Protein AF-A0AAV7XKB2-F1 (afdb_monomer)

Mean predicted aligned error: 16.63 Å

Structure (mmCIF, N/CA/C/O backbone):
data_AF-A0AAV7XKB2-F1
#
_entry.id   AF-A0AAV7XKB2-F1
#
loop_
_atom_site.group_PDB
_atom_site.id
_atom_site.type_symbol
_atom_site.label_atom_id
_atom_site.label_alt_id
_atom_site.label_comp_id
_atom_site.label_asym_id
_atom_site.label_entity_id
_atom_site.label_seq_id
_atom_site.pdbx_PDB_ins_code
_atom_site.Cartn_x
_atom_site.Cartn_y
_atom_site.Cartn_z
_atom_site.occupancy
_atom_site.B_iso_or_equiv
_atom_site.auth_seq_id
_atom_site.auth_comp_id
_atom_site.auth_asym_id
_atom_site.auth_atom_id
_atom_site.pdbx_PDB_model_num
ATOM 1 N N . MET A 1 1 ? -11.199 -26.271 -34.917 1.00 65.44 1 MET A N 1
ATOM 2 C CA . MET A 1 1 ? -10.356 -25.162 -34.412 1.00 65.44 1 MET A CA 1
ATOM 3 C C . MET A 1 1 ? -8.891 -25.537 -34.582 1.00 65.44 1 MET A C 1
ATOM 5 O O . MET A 1 1 ? -8.562 -26.689 -34.331 1.00 65.44 1 MET A O 1
ATOM 9 N N . TYR A 1 2 ? -8.031 -24.619 -35.034 1.00 79.19 2 TYR A N 1
ATOM 10 C CA . TYR A 1 2 ? -6.586 -24.880 -35.115 1.00 79.19 2 TYR A CA 1
ATOM 11 C C . TYR A 1 2 ? -5.967 -24.901 -33.712 1.00 79.19 2 TYR A C 1
ATOM 13 O O . TYR A 1 2 ? -6.267 -24.036 -32.891 1.00 79.19 2 TYR A O 1
ATOM 21 N N . GLY A 1 3 ? -5.095 -25.872 -33.436 1.00 88.69 3 GLY A N 1
ATOM 22 C CA . GLY A 1 3 ? -4.388 -25.961 -32.156 1.00 88.69 3 GLY A CA 1
ATOM 23 C C . GLY A 1 3 ? -3.268 -24.919 -32.020 1.00 88.69 3 GLY A C 1
ATOM 24 O O . GLY A 1 3 ? -2.709 -24.460 -33.016 1.00 88.69 3 GLY A O 1
ATOM 25 N N . ARG A 1 4 ? -2.860 -24.590 -30.783 1.00 91.75 4 ARG A N 1
ATOM 26 C CA . ARG A 1 4 ? -1.781 -23.619 -30.473 1.00 91.75 4 ARG A CA 1
ATOM 27 C C . ARG A 1 4 ? -0.535 -23.781 -31.358 1.00 91.75 4 ARG A C 1
ATOM 29 O O . ARG A 1 4 ? -0.027 -22.810 -31.909 1.00 91.75 4 ARG A O 1
ATOM 36 N N . ASN A 1 5 ? -0.058 -25.012 -31.540 1.00 92.44 5 ASN A N 1
ATOM 37 C CA . ASN A 1 5 ? 1.167 -25.279 -32.305 1.00 92.44 5 ASN A CA 1
ATOM 38 C C . ASN A 1 5 ? 0.961 -25.176 -33.827 1.00 92.44 5 ASN A C 1
ATOM 40 O O . ASN A 1 5 ? 1.924 -24.977 -34.563 1.00 92.44 5 ASN A O 1
ATOM 44 N N . GLU A 1 6 ? -0.280 -25.283 -34.303 1.00 91.12 6 GLU A N 1
ATOM 45 C CA . GLU A 1 6 ? -0.650 -25.064 -35.707 1.00 91.12 6 GLU A CA 1
ATOM 46 C C . GLU A 1 6 ? -0.719 -23.567 -36.023 1.00 91.12 6 GLU A C 1
ATOM 48 O O . GLU A 1 6 ? -0.261 -23.146 -37.085 1.00 91.12 6 GLU A O 1
ATOM 53 N N . LEU A 1 7 ? -1.195 -22.754 -35.074 1.00 95.00 7 LEU A N 1
ATOM 54 C CA . LEU A 1 7 ? -1.167 -21.294 -35.180 1.00 95.00 7 LEU A CA 1
ATOM 55 C C . LEU A 1 7 ? 0.272 -20.762 -35.217 1.00 95.00 7 LEU A C 1
ATOM 57 O O . LEU A 1 7 ? 0.609 -19.970 -36.094 1.00 95.00 7 LEU A O 1
ATOM 61 N N . ILE A 1 8 ? 1.150 -21.266 -34.343 1.00 93.81 8 ILE A N 1
ATOM 62 C CA . ILE A 1 8 ? 2.576 -20.896 -34.336 1.00 93.81 8 ILE A CA 1
ATOM 63 C C . ILE A 1 8 ? 3.254 -21.297 -35.655 1.00 93.81 8 ILE A C 1
ATOM 65 O O . ILE A 1 8 ? 3.988 -20.508 -36.244 1.00 93.81 8 ILE A O 1
ATOM 69 N N . ALA A 1 9 ? 2.980 -22.503 -36.162 1.00 95.12 9 ALA A N 1
ATOM 70 C CA . ALA A 1 9 ? 3.497 -22.959 -37.451 1.00 95.12 9 ALA A CA 1
ATOM 71 C C . ALA A 1 9 ? 3.067 -22.048 -38.617 1.00 95.12 9 ALA A C 1
ATOM 73 O O . ALA A 1 9 ? 3.894 -21.691 -39.460 1.00 95.12 9 ALA A O 1
ATOM 74 N N . ARG A 1 10 ? 1.791 -21.632 -38.649 1.00 93.38 10 ARG A N 1
ATOM 75 C CA . ARG A 1 10 ? 1.278 -20.676 -39.645 1.00 93.38 10 ARG A CA 1
ATOM 76 C C . ARG A 1 10 ? 1.935 -19.308 -39.517 1.00 93.38 10 ARG A C 1
ATOM 78 O O . ARG A 1 10 ? 2.327 -18.740 -40.530 1.00 93.38 10 ARG A O 1
ATOM 85 N N . TYR A 1 11 ? 2.106 -18.817 -38.294 1.00 95.00 11 TYR A N 1
ATOM 86 C CA . TYR A 1 11 ? 2.767 -17.541 -38.035 1.00 95.00 11 TYR A CA 1
ATOM 87 C C . TYR A 1 11 ? 4.224 -17.536 -38.523 1.00 95.00 11 TYR A C 1
ATOM 89 O O . TYR A 1 11 ? 4.647 -16.594 -39.189 1.00 95.00 11 TYR A O 1
ATOM 97 N N . ILE A 1 12 ? 4.977 -18.617 -38.283 1.00 94.44 12 ILE A N 1
ATOM 98 C CA . ILE A 1 12 ? 6.356 -18.760 -38.783 1.00 94.44 12 ILE A CA 1
ATOM 99 C C . ILE A 1 12 ? 6.381 -18.726 -40.315 1.00 94.44 12 ILE A C 1
ATOM 101 O O . ILE A 1 12 ? 7.217 -18.028 -40.893 1.00 94.44 12 ILE A O 1
ATOM 105 N N . LYS A 1 13 ? 5.446 -19.425 -40.973 1.00 94.06 13 LYS A N 1
ATOM 106 C CA . LYS A 1 13 ? 5.327 -19.403 -42.436 1.00 94.06 13 LYS A CA 1
ATOM 107 C C . LYS A 1 13 ? 5.017 -17.996 -42.953 1.00 94.06 13 LYS A C 1
ATOM 109 O O . LYS A 1 13 ? 5.654 -17.564 -43.906 1.00 94.06 13 LYS A O 1
ATOM 114 N N . LEU A 1 14 ? 4.105 -17.277 -42.298 1.00 94.31 14 LEU A N 1
ATOM 115 C CA . LEU A 1 14 ? 3.719 -15.915 -42.672 1.00 94.31 14 LEU A CA 1
ATOM 116 C C . LEU A 1 14 ? 4.875 -14.915 -42.517 1.00 94.31 14 LEU A C 1
ATOM 118 O O . LEU A 1 14 ? 5.066 -14.064 -43.375 1.00 94.31 14 LEU A O 1
ATOM 122 N N . ARG A 1 15 ? 5.654 -15.013 -41.433 1.00 94.38 15 ARG A N 1
ATOM 123 C CA . ARG A 1 15 ? 6.705 -14.033 -41.107 1.00 94.38 15 ARG A CA 1
ATOM 124 C C . ARG A 1 15 ? 8.053 -14.318 -41.751 1.00 94.38 15 ARG A C 1
ATOM 126 O O . ARG A 1 15 ? 8.824 -13.393 -41.958 1.00 94.38 15 ARG A O 1
ATOM 133 N N . THR A 1 16 ? 8.366 -15.584 -42.013 1.00 94.56 16 THR A N 1
ATOM 134 C CA . THR A 1 16 ? 9.717 -15.987 -42.445 1.00 94.56 16 THR A CA 1
ATOM 135 C C . THR A 1 16 ? 9.740 -16.725 -43.778 1.00 94.56 16 THR A C 1
ATOM 137 O O . THR A 1 16 ? 10.814 -17.097 -44.243 1.00 94.56 16 THR A O 1
ATOM 140 N N . GLY A 1 17 ? 8.574 -17.036 -44.356 1.00 92.31 17 GLY A N 1
ATOM 141 C CA . GLY A 1 17 ? 8.442 -17.904 -45.531 1.00 92.31 17 GLY A CA 1
ATOM 142 C C . GLY A 1 17 ? 8.761 -19.383 -45.264 1.00 92.31 17 GLY A C 1
ATOM 143 O O . GLY A 1 17 ? 8.483 -20.243 -46.099 1.00 92.31 17 GLY A O 1
ATOM 144 N N . LYS A 1 18 ? 9.310 -19.727 -44.091 1.00 93.12 18 LYS A N 1
ATOM 145 C CA . LYS A 1 18 ? 9.735 -21.092 -43.763 1.00 93.12 18 LYS A CA 1
ATOM 146 C C . LYS A 1 18 ? 8.556 -21.911 -43.249 1.00 93.12 18 LYS A C 1
ATOM 148 O O . LYS A 1 18 ? 7.937 -21.580 -42.241 1.00 93.12 18 LYS A O 1
ATOM 153 N N . THR A 1 19 ? 8.280 -23.036 -43.904 1.00 92.25 19 THR A N 1
ATOM 154 C CA . THR A 1 19 ? 7.244 -23.967 -43.442 1.00 92.25 19 THR A CA 1
ATOM 155 C C . THR A 1 19 ? 7.770 -24.800 -42.272 1.00 92.25 19 THR A C 1
ATOM 157 O O . THR A 1 19 ? 8.813 -25.449 -42.370 1.00 92.25 19 THR A O 1
ATOM 160 N N . ARG A 1 20 ? 7.041 -24.788 -41.152 1.00 92.88 20 ARG A N 1
ATOM 161 C CA . ARG A 1 20 ? 7.290 -25.642 -39.984 1.00 92.88 20 ARG A CA 1
ATOM 162 C C . ARG A 1 20 ? 6.046 -26.453 -39.670 1.00 92.88 20 ARG A C 1
ATOM 164 O O . ARG A 1 20 ? 4.937 -25.942 -39.760 1.00 92.88 20 ARG A O 1
ATOM 171 N N . THR A 1 21 ? 6.217 -27.717 -39.302 1.00 94.56 21 THR A N 1
ATOM 172 C CA . THR A 1 21 ? 5.096 -28.569 -38.896 1.00 94.56 21 THR A CA 1
ATOM 173 C C . THR A 1 21 ? 4.752 -28.345 -37.425 1.00 94.56 21 THR A C 1
ATOM 175 O O . THR A 1 21 ? 5.613 -28.008 -36.610 1.00 94.56 21 THR A O 1
ATOM 178 N N . ARG A 1 22 ? 3.503 -28.633 -37.042 1.00 92.31 22 ARG A N 1
ATOM 179 C CA . ARG A 1 22 ? 3.070 -28.691 -35.633 1.00 92.31 22 ARG A CA 1
ATOM 180 C C . ARG A 1 22 ? 4.019 -29.527 -34.763 1.00 92.31 22 ARG A C 1
ATOM 182 O O . ARG A 1 22 ? 4.298 -29.157 -33.623 1.00 92.31 22 ARG A O 1
ATOM 189 N N . LYS A 1 23 ? 4.520 -30.654 -35.287 1.00 94.12 23 LYS A N 1
ATOM 190 C CA . LYS A 1 23 ? 5.452 -31.540 -34.570 1.00 94.12 23 LYS A CA 1
ATOM 191 C C . LYS A 1 23 ? 6.827 -30.885 -34.386 1.00 94.12 23 LYS A C 1
ATOM 193 O O . LYS A 1 23 ? 7.370 -30.943 -33.288 1.00 94.12 23 LYS A O 1
ATOM 198 N N . GLN A 1 24 ? 7.343 -30.195 -35.407 1.00 89.69 24 GLN A N 1
ATOM 199 C CA . GLN A 1 24 ? 8.601 -29.439 -35.317 1.00 89.69 24 GLN A CA 1
ATOM 200 C C . GLN A 1 24 ? 8.515 -28.305 -34.291 1.00 89.69 24 GLN A C 1
ATOM 202 O O . GLN A 1 24 ? 9.423 -28.146 -33.481 1.00 89.69 24 GLN A O 1
ATOM 207 N N . VAL A 1 25 ? 7.398 -27.570 -34.269 1.00 92.69 25 VAL A N 1
ATOM 208 C CA . VAL A 1 25 ? 7.138 -26.531 -33.259 1.00 92.69 25 VAL A CA 1
ATOM 209 C C . VAL A 1 25 ? 7.094 -27.137 -31.852 1.00 92.69 25 VAL A C 1
ATOM 211 O O . VAL A 1 25 ? 7.741 -26.627 -30.942 1.00 92.69 25 VAL A O 1
ATOM 214 N N . SER A 1 26 ? 6.395 -28.264 -31.681 1.00 91.12 26 SER A N 1
ATOM 215 C CA . SER A 1 26 ? 6.290 -28.952 -30.384 1.00 91.12 26 SER A CA 1
ATOM 216 C C . SER A 1 26 ? 7.657 -29.414 -29.866 1.00 91.12 26 SER A C 1
ATOM 218 O O . SER A 1 26 ? 7.990 -29.177 -28.707 1.00 91.12 26 SER A O 1
ATOM 220 N N . SER A 1 27 ? 8.464 -30.029 -30.737 1.00 93.88 27 SER A N 1
ATOM 221 C CA . SER A 1 27 ? 9.822 -30.477 -30.412 1.00 93.88 27 SER A CA 1
ATOM 222 C C . SER A 1 27 ? 10.719 -29.302 -30.013 1.00 93.88 27 SER A C 1
ATOM 224 O O . SER A 1 27 ? 11.380 -29.348 -28.979 1.00 93.88 27 SER A O 1
ATOM 226 N N . HIS A 1 28 ? 10.674 -28.198 -30.764 1.00 91.75 28 HIS A N 1
ATOM 227 C CA . HIS A 1 28 ? 11.488 -27.022 -30.463 1.00 91.75 28 HIS A CA 1
ATOM 228 C C . HIS A 1 28 ? 11.135 -26.393 -29.106 1.00 91.75 28 HIS A C 1
ATOM 230 O O . HIS A 1 28 ? 12.028 -26.086 -28.319 1.00 91.75 28 HIS A O 1
ATOM 236 N N . ILE A 1 29 ? 9.841 -26.286 -28.780 1.00 91.88 29 ILE A N 1
ATOM 237 C CA . ILE A 1 29 ? 9.376 -25.808 -27.468 1.00 91.88 29 ILE A CA 1
ATOM 238 C C . ILE A 1 29 ? 9.893 -26.712 -26.339 1.00 91.88 29 ILE A C 1
ATOM 240 O O . ILE A 1 29 ? 10.377 -26.215 -25.322 1.00 91.88 29 ILE A O 1
ATOM 244 N N . GLN A 1 30 ? 9.838 -28.036 -26.515 1.00 91.12 30 GLN A N 1
ATOM 245 C CA . GLN A 1 30 ? 10.349 -28.986 -25.521 1.00 91.12 30 GLN A CA 1
ATOM 246 C C . GLN A 1 30 ? 11.866 -28.873 -25.333 1.00 91.12 30 GLN A C 1
ATOM 248 O O . GLN A 1 30 ? 12.348 -28.948 -24.202 1.00 91.12 30 GLN A O 1
ATOM 253 N N . VAL A 1 31 ? 12.621 -28.662 -26.414 1.00 93.94 31 VAL A N 1
ATOM 254 C CA . VAL A 1 31 ? 14.073 -28.443 -26.347 1.00 93.94 31 VAL A CA 1
ATOM 255 C C . VAL A 1 31 ? 14.393 -27.168 -25.568 1.00 93.94 31 VAL A C 1
ATOM 257 O O . VAL A 1 31 ? 15.236 -27.207 -24.673 1.00 93.94 31 VAL A O 1
ATOM 260 N N . LEU A 1 32 ? 13.687 -26.065 -25.837 1.00 87.81 32 LEU A N 1
ATOM 261 C CA . LEU A 1 32 ? 13.862 -24.806 -25.106 1.00 87.81 32 LEU A CA 1
ATOM 262 C C . LEU A 1 32 ? 13.547 -24.965 -23.611 1.00 87.81 32 LEU A C 1
ATOM 264 O O . LEU A 1 32 ? 14.326 -24.523 -22.768 1.00 87.81 32 LEU A O 1
ATOM 268 N N . ALA A 1 33 ? 12.460 -25.664 -23.272 1.00 84.69 33 ALA A N 1
ATOM 269 C CA . ALA A 1 33 ? 12.098 -25.942 -21.883 1.00 84.69 33 ALA A CA 1
ATOM 270 C C . ALA A 1 33 ? 13.162 -26.790 -21.162 1.00 84.69 33 ALA A C 1
ATOM 272 O O . ALA A 1 33 ? 13.556 -26.474 -20.040 1.00 84.69 33 ALA A O 1
ATOM 273 N N . ARG A 1 34 ? 13.680 -27.838 -21.821 1.00 85.38 34 ARG A N 1
ATOM 274 C CA . ARG A 1 34 ? 14.755 -28.687 -21.276 1.00 85.38 34 ARG A CA 1
ATOM 275 C C . ARG A 1 34 ? 16.071 -27.927 -21.113 1.00 85.38 34 ARG A C 1
ATOM 277 O O . ARG A 1 34 ? 16.768 -28.149 -20.127 1.00 85.38 34 ARG A O 1
ATOM 284 N N . ARG A 1 35 ? 16.410 -27.028 -22.042 1.00 88.31 35 ARG A N 1
ATOM 285 C CA . ARG A 1 35 ? 17.603 -26.173 -21.941 1.00 88.31 35 ARG A CA 1
ATOM 286 C C . ARG A 1 35 ? 17.504 -25.225 -20.744 1.00 88.31 35 ARG A C 1
ATOM 288 O O . ARG A 1 35 ? 18.418 -25.208 -19.928 1.00 88.31 35 ARG A O 1
ATOM 295 N N . LYS A 1 36 ? 16.366 -24.541 -20.581 1.00 83.25 36 LYS A N 1
ATOM 296 C CA . LYS A 1 36 ? 16.109 -23.649 -19.437 1.00 83.25 36 LYS A CA 1
ATOM 297 C C . LYS A 1 36 ? 16.183 -24.393 -18.097 1.00 83.25 36 LYS A C 1
ATOM 299 O O . LYS A 1 36 ? 16.767 -23.890 -17.144 1.00 83.25 36 LYS A O 1
ATOM 304 N N . LEU A 1 37 ? 15.655 -25.620 -18.036 1.00 79.50 37 LEU A N 1
ATOM 305 C CA . LEU A 1 37 ? 15.741 -26.466 -16.840 1.00 79.50 37 LEU A CA 1
ATOM 306 C C . LEU A 1 37 ? 17.190 -26.860 -16.500 1.00 79.50 37 LEU A C 1
ATOM 308 O O . LEU A 1 37 ? 17.571 -26.834 -15.332 1.00 79.50 37 LEU A O 1
ATOM 312 N N . ARG A 1 38 ? 18.012 -27.190 -17.507 1.00 81.19 38 ARG A N 1
ATOM 313 C CA . ARG A 1 38 ? 19.437 -27.507 -17.303 1.00 81.19 38 ARG A CA 1
ATOM 314 C C . ARG A 1 38 ? 20.246 -26.293 -16.849 1.00 81.19 38 ARG A C 1
ATOM 316 O O . ARG A 1 38 ? 21.099 -26.446 -15.985 1.00 81.19 38 ARG A O 1
ATOM 323 N N . GLU A 1 39 ? 19.968 -25.103 -17.381 1.00 77.12 39 GLU A N 1
ATOM 324 C CA . GLU A 1 39 ? 20.616 -23.856 -16.942 1.00 77.12 39 GLU A CA 1
ATOM 325 C C . GLU A 1 39 ? 20.287 -23.530 -15.474 1.00 77.12 39 GLU A C 1
ATOM 327 O O . GLU A 1 39 ? 21.178 -23.142 -14.720 1.00 77.12 39 GLU A O 1
ATOM 332 N N . LEU A 1 40 ? 19.045 -23.765 -15.036 1.00 74.00 40 LEU A N 1
ATOM 333 C CA . LEU A 1 40 ? 18.653 -23.629 -13.627 1.00 74.00 40 LEU A CA 1
ATOM 334 C C . LEU A 1 40 ? 19.365 -24.649 -12.726 1.00 74.00 40 LEU A C 1
ATOM 336 O O . LEU A 1 40 ? 19.895 -24.282 -11.680 1.00 74.00 40 LEU A O 1
ATOM 340 N N . GLN A 1 41 ? 19.443 -25.915 -13.144 1.00 73.19 41 GLN A N 1
ATOM 341 C CA . GLN A 1 41 ? 20.152 -26.953 -12.385 1.00 73.19 41 GLN A CA 1
ATOM 342 C C . GLN A 1 41 ? 21.668 -26.717 -12.318 1.00 73.19 41 GLN A C 1
ATOM 344 O O . GLN A 1 41 ? 22.285 -27.017 -11.299 1.00 73.19 41 GLN A O 1
ATOM 349 N N . ALA A 1 42 ? 22.278 -26.168 -13.372 1.00 74.75 42 ALA A N 1
ATOM 350 C CA . ALA A 1 42 ? 23.702 -25.838 -13.390 1.00 74.75 42 ALA A CA 1
ATOM 351 C C . ALA A 1 42 ? 24.046 -24.699 -12.417 1.00 74.75 42 ALA A C 1
ATOM 353 O O . ALA A 1 42 ? 25.100 -24.736 -11.788 1.00 74.75 42 ALA A O 1
ATOM 354 N N . LYS A 1 43 ? 23.140 -23.727 -12.243 1.00 70.06 43 LYS A N 1
ATOM 355 C CA . LYS A 1 43 ? 23.289 -22.640 -11.261 1.00 70.06 43 LYS A CA 1
ATOM 356 C C . LYS A 1 43 ? 23.146 -23.120 -9.816 1.00 70.06 43 LYS A C 1
ATOM 358 O O . LYS A 1 43 ? 23.793 -22.567 -8.939 1.00 70.06 43 LYS A O 1
ATOM 363 N N . LEU A 1 44 ? 22.368 -24.179 -9.578 1.00 62.09 44 LEU A N 1
ATOM 364 C CA . LEU A 1 44 ? 22.218 -24.787 -8.250 1.00 62.09 44 LEU A CA 1
ATOM 365 C C . LEU A 1 44 ? 23.416 -25.664 -7.832 1.00 62.09 44 LEU A C 1
ATOM 367 O O . LEU A 1 44 ? 23.568 -25.964 -6.655 1.00 62.09 44 LEU A O 1
ATOM 371 N N . LYS A 1 45 ? 24.250 -26.104 -8.787 1.00 53.31 45 LYS A N 1
ATOM 372 C CA . LYS A 1 45 ? 25.395 -27.005 -8.548 1.00 53.31 45 LYS A CA 1
ATOM 373 C C . LYS A 1 45 ? 26.741 -26.294 -8.346 1.00 53.31 45 LYS A C 1
ATOM 375 O O . LYS A 1 45 ? 27.750 -26.979 -8.197 1.00 53.31 45 LYS A O 1
ATOM 380 N N . GLN A 1 46 ? 26.793 -24.960 -8.353 1.00 37.69 46 GLN A N 1
ATOM 381 C CA . GLN A 1 46 ? 28.032 -24.236 -8.052 1.00 37.69 46 GLN A CA 1
ATOM 382 C C . GLN A 1 46 ? 28.146 -23.986 -6.538 1.00 37.69 46 GLN A C 1
ATOM 384 O O . GLN A 1 46 ? 27.274 -23.318 -5.984 1.00 37.69 46 GLN A O 1
ATOM 389 N N . PRO A 1 47 ? 29.193 -24.487 -5.853 1.00 43.38 47 PRO A N 1
ATOM 390 C CA . PRO A 1 47 ? 29.467 -24.084 -4.479 1.00 43.38 47 PRO A CA 1
ATOM 391 C C . PRO A 1 47 ? 29.916 -22.611 -4.461 1.00 43.38 47 PRO A C 1
ATOM 393 O O . PRO A 1 47 ? 30.631 -22.182 -5.376 1.00 43.38 47 PRO A O 1
ATOM 396 N N . PRO A 1 48 ? 29.529 -21.816 -3.449 1.00 38.78 48 PRO A N 1
ATOM 397 C CA . PRO A 1 48 ? 29.946 -20.426 -3.361 1.00 38.78 48 PRO A CA 1
ATOM 398 C C . PRO A 1 48 ? 31.462 -20.368 -3.137 1.00 38.78 48 PRO A C 1
ATOM 400 O O . PRO A 1 48 ? 31.961 -20.762 -2.087 1.00 38.78 48 PRO A O 1
ATOM 403 N N . ARG A 1 49 ? 32.217 -19.855 -4.116 1.00 34.66 49 ARG A N 1
ATOM 404 C CA . ARG A 1 49 ? 33.585 -19.381 -3.873 1.00 34.66 49 ARG A CA 1
ATOM 405 C C . ARG A 1 49 ? 33.502 -18.037 -3.157 1.00 34.66 49 ARG A C 1
ATOM 407 O O . ARG A 1 49 ? 33.550 -16.989 -3.790 1.00 34.66 49 ARG A O 1
ATOM 414 N N . LEU A 1 50 ? 33.368 -18.085 -1.838 1.00 36.25 50 LEU A N 1
ATOM 415 C CA . LEU A 1 50 ? 33.733 -16.976 -0.968 1.00 36.25 50 LEU A CA 1
ATOM 416 C C . LEU A 1 50 ? 35.126 -17.282 -0.425 1.00 36.25 50 LEU A C 1
ATOM 418 O O . LEU A 1 50 ? 35.305 -18.182 0.389 1.00 36.25 50 LEU A O 1
ATOM 422 N N . GLY A 1 51 ? 36.124 -16.569 -0.942 1.00 37.28 51 GLY A N 1
ATOM 423 C CA . GLY A 1 51 ? 37.439 -16.517 -0.325 1.00 37.28 51 GLY A CA 1
ATOM 424 C C . GLY A 1 51 ? 37.371 -15.591 0.876 1.00 37.28 51 GLY A C 1
ATOM 425 O O . GLY A 1 51 ? 37.434 -14.383 0.690 1.00 37.28 51 GLY A O 1
ATOM 426 N N . ILE A 1 52 ? 37.229 -16.156 2.074 1.00 33.12 52 ILE A N 1
ATOM 427 C CA . ILE A 1 52 ? 37.629 -15.534 3.339 1.00 33.12 52 ILE A CA 1
ATOM 428 C C . ILE A 1 52 ? 38.223 -16.643 4.216 1.00 33.12 52 ILE A C 1
ATOM 430 O O . ILE A 1 52 ? 37.701 -17.752 4.293 1.00 33.12 52 ILE A O 1
ATOM 434 N N . SER A 1 53 ? 39.377 -16.310 4.772 1.00 31.75 53 SER A N 1
ATOM 435 C CA . SER A 1 53 ? 40.327 -17.083 5.562 1.00 31.75 53 SER A CA 1
ATOM 436 C C . SER A 1 53 ? 39.765 -17.770 6.815 1.00 31.75 53 SER A C 1
ATOM 438 O O . SER A 1 53 ? 38.769 -17.350 7.396 1.00 31.75 53 SER A O 1
ATOM 440 N N . SER A 1 54 ? 40.481 -18.832 7.184 1.00 30.77 54 SER A N 1
ATOM 441 C CA . SER A 1 54 ? 40.369 -19.731 8.334 1.00 30.77 54 SER A CA 1
ATOM 442 C C . SER A 1 54 ? 40.205 -19.043 9.696 1.00 30.77 54 SER A C 1
ATOM 444 O O . SER A 1 54 ? 40.876 -18.053 9.965 1.00 30.77 54 SER A O 1
ATOM 446 N N . ASP A 1 55 ? 39.358 -19.585 10.577 1.00 29.56 55 ASP A N 1
ATOM 447 C CA . ASP A 1 55 ? 39.781 -20.492 11.660 1.00 29.56 55 ASP A CA 1
ATOM 448 C C . ASP A 1 55 ? 38.637 -20.801 12.655 1.00 29.56 55 ASP A C 1
ATOM 450 O O . ASP A 1 55 ? 37.777 -19.965 12.920 1.00 29.56 55 ASP A O 1
ATOM 454 N N . LEU A 1 56 ? 38.728 -22.007 13.236 1.00 30.89 56 LEU A N 1
ATOM 455 C CA . LEU A 1 56 ? 38.085 -22.550 14.449 1.00 30.89 56 LEU A CA 1
ATOM 456 C C . LEU A 1 56 ? 36.806 -23.416 14.346 1.00 30.89 56 LEU A C 1
ATOM 458 O O . LEU A 1 56 ? 35.677 -22.939 14.296 1.00 30.89 56 LEU A O 1
ATOM 462 N N . ALA A 1 57 ? 37.097 -24.710 14.546 1.00 29.03 57 ALA A N 1
ATOM 463 C CA . ALA A 1 57 ? 36.446 -25.694 15.419 1.00 29.03 57 ALA A CA 1
ATOM 464 C C . ALA A 1 57 ? 35.411 -26.660 14.815 1.00 29.03 57 ALA A C 1
ATOM 466 O O . ALA A 1 57 ? 34.371 -26.285 14.282 1.00 29.03 57 ALA A O 1
ATOM 467 N N . ALA A 1 58 ? 35.782 -27.935 14.949 1.00 28.58 58 ALA A N 1
ATOM 468 C CA . ALA A 1 58 ? 35.094 -29.156 14.567 1.00 28.58 58 ALA A CA 1
ATOM 469 C C . ALA A 1 58 ? 34.305 -29.757 15.754 1.00 28.58 58 ALA A C 1
ATOM 471 O O . ALA A 1 58 ? 34.352 -29.215 16.857 1.00 28.58 58 ALA A O 1
ATOM 472 N N . ASP A 1 59 ? 33.678 -30.905 15.468 1.00 28.56 59 ASP A N 1
ATOM 473 C CA . ASP A 1 59 ? 32.820 -31.799 16.271 1.00 28.56 59 ASP A CA 1
ATOM 474 C C . ASP A 1 59 ? 31.315 -31.469 16.205 1.00 28.56 59 ASP A C 1
ATOM 476 O O . ASP A 1 59 ? 30.893 -30.353 16.484 1.00 28.56 59 ASP A O 1
ATOM 480 N N . ASP A 1 60 ? 30.403 -32.369 15.832 1.00 28.34 60 ASP A N 1
ATOM 481 C CA . ASP A 1 60 ? 30.483 -33.784 15.452 1.00 28.34 60 ASP A CA 1
ATOM 482 C C . ASP A 1 60 ? 29.230 -34.135 14.616 1.00 28.34 60 ASP A C 1
ATOM 484 O O . ASP A 1 60 ? 28.249 -33.385 14.575 1.00 28.34 60 ASP A O 1
ATOM 488 N N . ALA A 1 61 ? 29.288 -35.256 13.906 1.00 28.77 61 ALA A N 1
ATOM 489 C CA . ALA A 1 61 ? 28.313 -35.725 12.934 1.00 28.77 61 ALA A CA 1
ATOM 490 C C . ALA A 1 61 ? 27.062 -36.367 13.563 1.00 28.77 61 ALA A C 1
ATOM 492 O O . ALA A 1 61 ? 27.172 -37.176 14.476 1.00 28.77 61 ALA A O 1
ATOM 493 N N . ASP A 1 62 ? 25.891 -36.145 12.954 1.00 26.53 62 ASP A N 1
ATOM 494 C CA . ASP A 1 62 ? 24.999 -37.266 12.638 1.00 26.53 62 ASP A CA 1
ATOM 495 C C . ASP A 1 62 ? 24.149 -36.983 11.387 1.00 26.53 62 ASP A C 1
ATOM 497 O O . ASP A 1 62 ? 23.908 -35.843 10.985 1.00 26.53 62 ASP A O 1
ATOM 501 N N . SER A 1 63 ? 23.784 -38.063 10.713 1.00 29.33 63 SER A N 1
ATOM 502 C CA . SER A 1 63 ? 23.493 -38.157 9.289 1.00 29.33 63 SER A CA 1
ATOM 503 C C . SER A 1 63 ? 22.051 -38.576 8.987 1.00 29.33 63 SER A C 1
ATOM 505 O O . SER A 1 63 ? 21.433 -39.313 9.743 1.00 29.33 63 SER A O 1
ATOM 507 N N . ASN A 1 64 ? 21.588 -38.171 7.793 1.00 26.89 64 ASN A N 1
ATOM 508 C CA . ASN A 1 64 ? 20.414 -38.649 7.039 1.00 26.89 64 ASN A CA 1
ATOM 509 C C . ASN A 1 64 ? 19.019 -38.374 7.645 1.00 26.89 64 ASN A C 1
ATOM 511 O O . ASN A 1 64 ? 18.703 -38.767 8.750 1.00 26.89 64 ASN A O 1
ATOM 515 N N . GLY A 1 65 ? 18.046 -37.797 6.942 1.00 25.08 65 GLY A N 1
ATOM 516 C CA . GLY A 1 65 ? 17.936 -37.408 5.543 1.00 25.08 65 GLY A CA 1
ATOM 517 C C . GLY A 1 65 ? 16.456 -37.423 5.151 1.00 25.08 65 GLY A C 1
ATOM 518 O O . GLY A 1 65 ? 15.779 -38.386 5.461 1.00 25.08 65 GLY A O 1
ATOM 519 N N . THR A 1 66 ? 15.968 -36.384 4.466 1.00 27.66 66 THR A N 1
ATOM 520 C CA . THR A 1 66 ? 14.887 -36.461 3.456 1.00 27.66 66 THR A CA 1
ATOM 521 C C . THR A 1 66 ? 14.730 -35.094 2.795 1.00 27.66 66 THR A C 1
ATOM 523 O O . THR A 1 66 ? 14.006 -34.222 3.265 1.00 27.66 66 THR A O 1
ATOM 526 N N . ALA A 1 67 ? 15.426 -34.912 1.674 1.00 28.88 67 ALA A N 1
ATOM 527 C CA . ALA A 1 67 ? 15.185 -33.831 0.732 1.00 28.88 67 ALA A CA 1
ATOM 528 C C . ALA A 1 67 ? 14.138 -34.293 -0.288 1.00 28.88 67 ALA A C 1
ATOM 530 O O . ALA A 1 67 ? 14.467 -34.850 -1.333 1.00 28.88 67 ALA A O 1
ATOM 531 N N . GLN A 1 68 ? 12.865 -34.065 0.014 1.00 32.03 68 GLN A N 1
ATOM 532 C CA . GLN A 1 68 ? 11.798 -34.049 -0.978 1.00 32.03 68 GLN A CA 1
ATOM 533 C C . GLN A 1 68 ? 10.843 -32.933 -0.577 1.00 32.03 68 GLN A C 1
ATOM 535 O O . GLN A 1 68 ? 10.225 -33.034 0.470 1.00 32.03 68 GLN A O 1
ATOM 540 N N . HIS A 1 69 ? 10.787 -31.868 -1.382 1.00 32.31 69 HIS A N 1
ATOM 541 C CA . HIS A 1 69 ? 9.644 -30.967 -1.617 1.00 32.31 69 HIS A CA 1
ATOM 542 C C . HIS A 1 69 ? 10.169 -29.643 -2.199 1.00 32.31 69 HIS A C 1
ATOM 544 O O . HIS A 1 69 ? 10.239 -28.620 -1.531 1.00 32.31 69 HIS A O 1
ATOM 550 N N . SER A 1 70 ? 10.572 -29.644 -3.471 1.00 32.12 70 SER A N 1
ATOM 551 C CA . SER A 1 70 ? 10.922 -28.393 -4.170 1.00 32.12 70 SER A CA 1
ATOM 552 C C . SER A 1 70 ? 10.676 -28.459 -5.681 1.00 32.12 70 SER A C 1
ATOM 554 O O . SER A 1 70 ? 11.432 -27.911 -6.478 1.00 32.12 70 SER A O 1
ATOM 556 N N . ALA A 1 71 ? 9.588 -29.118 -6.104 1.00 29.41 71 ALA A N 1
ATOM 557 C CA . ALA A 1 71 ? 9.271 -29.267 -7.530 1.00 29.41 71 ALA A CA 1
ATOM 558 C C . ALA A 1 71 ? 7.793 -29.067 -7.930 1.00 29.41 71 ALA A C 1
ATOM 560 O O . ALA A 1 71 ? 7.425 -29.468 -9.033 1.00 29.41 71 ALA A O 1
ATOM 561 N N . LEU A 1 72 ? 6.941 -28.433 -7.107 1.00 30.95 72 LEU A N 1
ATOM 562 C CA . LEU A 1 72 ? 5.508 -28.282 -7.442 1.00 30.95 72 LEU A CA 1
ATOM 563 C C . LEU A 1 72 ? 4.958 -26.852 -7.585 1.00 30.95 72 LEU A C 1
ATOM 565 O O . LEU A 1 72 ? 3.835 -26.706 -8.054 1.00 30.95 72 LEU A O 1
ATOM 569 N N . LEU A 1 73 ? 5.721 -25.786 -7.325 1.00 35.78 73 LEU A N 1
ATOM 570 C CA . LEU A 1 73 ? 5.165 -24.417 -7.369 1.00 35.78 73 LEU A CA 1
ATOM 571 C C . LEU A 1 73 ? 5.285 -23.680 -8.718 1.00 35.78 73 LEU A C 1
ATOM 573 O O . LEU A 1 73 ? 4.714 -22.609 -8.891 1.00 35.78 73 LEU A O 1
ATOM 577 N N . ALA A 1 74 ? 5.938 -24.261 -9.728 1.00 33.69 74 ALA A N 1
ATOM 578 C CA . ALA A 1 74 ? 6.207 -23.580 -11.003 1.00 33.69 74 ALA A CA 1
ATOM 579 C C . ALA A 1 74 ? 5.114 -23.732 -12.091 1.00 33.69 74 ALA A C 1
ATOM 581 O O . ALA A 1 74 ? 5.391 -23.490 -13.267 1.00 33.69 74 ALA A O 1
ATOM 582 N N . LYS A 1 75 ? 3.888 -24.168 -11.757 1.00 33.44 75 LYS A N 1
ATOM 583 C CA . LYS A 1 75 ? 2.837 -24.446 -12.765 1.00 33.44 75 LYS A CA 1
ATOM 584 C C . LYS A 1 75 ? 1.475 -23.783 -12.545 1.00 33.44 75 LYS A C 1
ATOM 586 O O . LYS A 1 75 ? 0.584 -24.029 -13.350 1.00 33.44 75 LYS A O 1
ATOM 591 N N . PHE A 1 76 ? 1.300 -22.938 -11.531 1.00 37.41 76 PHE A N 1
ATOM 592 C CA . PHE A 1 76 ? -0.041 -22.434 -11.204 1.00 37.41 76 PHE A CA 1
ATOM 593 C C . PHE A 1 76 ? -0.455 -21.150 -11.954 1.00 37.41 76 PHE A C 1
ATOM 595 O O . PHE A 1 76 ? -1.640 -20.924 -12.167 1.00 37.41 76 PHE A O 1
ATOM 602 N N . TRP A 1 77 ? 0.490 -20.347 -12.458 1.00 40.06 77 TRP A N 1
ATOM 603 C CA . TRP A 1 77 ? 0.179 -19.079 -13.140 1.00 40.06 77 TRP A CA 1
ATOM 604 C C . TRP A 1 77 ? 0.172 -19.204 -14.673 1.00 40.06 77 TRP A C 1
ATOM 606 O O . TRP A 1 77 ? 1.061 -18.699 -15.357 1.00 40.06 77 TRP A O 1
ATOM 616 N N . GLN A 1 78 ? -0.829 -19.894 -15.226 1.00 31.41 78 GLN A N 1
ATOM 617 C CA . GLN A 1 78 ? -1.275 -19.731 -16.621 1.00 31.41 78 GLN A CA 1
ATOM 618 C C . GLN A 1 78 ? -2.799 -19.927 -16.694 1.00 31.41 78 GLN A C 1
ATOM 620 O O . GLN A 1 78 ? -3.261 -21.019 -16.364 1.00 31.41 78 GLN A O 1
ATOM 625 N N . PRO A 1 79 ? -3.596 -18.956 -17.180 1.00 30.83 79 PRO A N 1
ATOM 626 C CA . PRO A 1 79 ? -4.999 -19.206 -17.476 1.00 30.83 79 PRO A CA 1
ATOM 627 C C . PRO A 1 79 ? -5.100 -19.967 -18.806 1.00 30.83 79 PRO A C 1
ATOM 629 O O . PRO A 1 79 ? -4.851 -19.430 -19.887 1.00 30.83 79 PRO A O 1
ATOM 632 N N . GLY A 1 80 ? -5.415 -21.259 -18.716 1.00 31.31 80 GLY A N 1
ATOM 633 C CA . GLY A 1 80 ? -5.741 -22.125 -19.843 1.00 31.31 80 GLY A CA 1
ATOM 634 C C . GLY A 1 80 ? -7.244 -22.378 -19.904 1.00 31.31 80 GLY A C 1
ATOM 635 O O . GLY A 1 80 ? -7.806 -22.971 -18.990 1.00 31.31 80 GLY A O 1
ATOM 636 N N . LEU A 1 81 ? -7.860 -21.930 -20.999 1.00 32.88 81 LEU A N 1
ATOM 637 C CA . LEU A 1 81 ? -9.246 -22.169 -21.396 1.00 32.88 81 LEU A CA 1
ATOM 638 C C . LEU A 1 81 ? -9.659 -23.644 -21.229 1.00 32.88 81 LEU A C 1
ATOM 640 O O . LEU A 1 81 ? -9.019 -24.527 -21.805 1.00 32.88 81 LEU A O 1
ATOM 644 N N . GLN A 1 82 ? -10.789 -23.891 -20.562 1.00 30.62 82 GLN A N 1
ATOM 645 C CA . GLN A 1 82 ? -11.560 -25.122 -20.738 1.00 30.62 82 GLN A CA 1
ATOM 646 C C . GLN A 1 82 ? -12.790 -24.849 -21.623 1.00 30.62 82 GLN A C 1
ATOM 648 O O . GLN A 1 82 ? -13.539 -23.911 -21.348 1.00 30.62 82 GLN A O 1
ATOM 653 N N . PRO A 1 83 ? -13.003 -25.631 -22.698 1.00 29.03 83 PRO A N 1
ATOM 654 C CA . PRO A 1 83 ? -14.207 -25.567 -23.513 1.00 29.03 83 PRO A CA 1
ATOM 655 C C . PRO A 1 83 ? -15.350 -26.350 -22.858 1.00 29.03 83 PRO A C 1
ATOM 657 O O . PRO A 1 83 ? -15.160 -27.461 -22.363 1.00 29.03 83 PRO A O 1
ATOM 660 N N . GLY A 1 84 ? -16.539 -25.749 -22.890 1.00 28.48 84 GLY A N 1
ATOM 661 C CA . GLY A 1 84 ? -17.777 -26.346 -22.411 1.00 28.48 84 GLY A CA 1
ATOM 662 C C . GLY A 1 84 ? -18.217 -27.564 -23.220 1.00 28.48 84 GLY A C 1
ATOM 663 O O . GLY A 1 84 ? -17.907 -27.710 -24.404 1.00 28.48 84 GLY A O 1
ATOM 664 N N . THR A 1 85 ? -18.996 -28.413 -22.558 1.00 28.38 85 THR A N 1
ATOM 665 C CA . THR A 1 85 ? -19.819 -29.437 -23.199 1.00 28.38 85 THR A CA 1
ATOM 666 C C . THR A 1 85 ? -21.253 -29.265 -22.706 1.00 28.38 85 THR A C 1
ATOM 668 O O . THR A 1 85 ? -21.511 -29.193 -21.508 1.00 28.38 85 THR A O 1
ATOM 671 N N . SER A 1 86 ? -22.157 -29.080 -23.667 1.00 30.67 86 SER A N 1
ATOM 672 C CA . SER A 1 86 ? -23.609 -29.030 -23.498 1.00 30.67 86 SER A CA 1
ATOM 673 C C . SER A 1 86 ? -24.198 -30.420 -23.275 1.00 30.67 86 SER A C 1
ATOM 675 O O . SER A 1 86 ? -23.672 -31.381 -23.829 1.00 30.67 86 SER A O 1
ATOM 677 N N . GLN A 1 87 ? -25.336 -30.455 -22.576 1.00 28.09 87 GLN A N 1
ATOM 678 C CA . GLN A 1 87 ? -26.569 -31.257 -22.755 1.00 28.09 87 GLN A CA 1
ATOM 679 C C . GLN A 1 87 ? -27.343 -31.102 -21.421 1.00 28.09 87 GLN A C 1
ATOM 681 O O . GLN A 1 87 ? -26.716 -31.057 -20.372 1.00 28.09 87 GLN A O 1
ATOM 686 N N . ASP A 1 88 ? -28.656 -30.911 -21.318 1.00 29.80 88 ASP A N 1
ATOM 687 C CA . ASP A 1 88 ? -29.758 -31.224 -22.217 1.00 29.80 88 ASP A CA 1
ATOM 688 C C . ASP A 1 88 ? -31.008 -30.401 -21.822 1.00 29.80 88 ASP A C 1
ATOM 690 O O . ASP A 1 88 ? -31.112 -29.906 -20.697 1.00 29.80 88 ASP A O 1
ATOM 694 N N . VAL A 1 89 ? -31.951 -30.237 -22.751 1.00 31.08 89 VAL A N 1
ATOM 695 C CA . VAL A 1 89 ? -33.163 -29.403 -22.633 1.00 31.08 89 VAL A CA 1
ATOM 696 C C . VAL A 1 89 ? -34.415 -30.282 -22.719 1.00 31.08 89 VAL A C 1
ATOM 698 O O . VAL A 1 89 ? -34.451 -31.184 -23.550 1.00 31.08 89 VAL A O 1
ATOM 701 N N . LYS A 1 90 ? -35.473 -29.857 -21.998 1.00 30.17 90 LYS A N 1
ATOM 702 C CA . LYS A 1 90 ? -36.940 -30.029 -22.224 1.00 30.17 90 LYS A CA 1
ATOM 703 C C . LYS A 1 90 ? -37.664 -30.962 -21.226 1.00 30.17 90 LYS A C 1
ATOM 705 O O . LYS A 1 90 ? -37.049 -31.876 -20.700 1.00 30.17 90 LYS A O 1
ATOM 710 N N . PRO A 1 91 ? -39.009 -30.875 -21.113 1.00 37.78 91 PRO A N 1
ATOM 711 C CA . PRO A 1 91 ? -39.870 -29.681 -21.050 1.00 37.78 91 PRO A CA 1
ATOM 712 C C . PRO A 1 91 ? -41.012 -29.813 -20.000 1.00 37.78 91 PRO A C 1
ATOM 714 O O . PRO A 1 91 ? -41.285 -30.892 -19.499 1.00 37.78 91 PRO A O 1
ATOM 717 N N . PHE A 1 92 ? -41.715 -28.703 -19.742 1.00 28.86 92 PHE A N 1
ATOM 718 C CA . PHE A 1 92 ? -43.140 -28.590 -19.366 1.00 28.86 92 PHE A CA 1
ATOM 719 C C . PHE A 1 92 ? -43.800 -29.614 -18.411 1.00 28.86 92 PHE A C 1
ATOM 721 O O . PHE A 1 92 ? -44.082 -30.748 -18.781 1.00 28.86 92 PHE A O 1
ATOM 728 N N . SER A 1 93 ? -44.372 -29.081 -17.327 1.00 29.58 93 SER A N 1
ATOM 729 C CA . SER A 1 93 ? -45.760 -29.404 -16.966 1.00 29.58 93 SER A CA 1
ATOM 730 C C . SER A 1 93 ? -46.481 -28.163 -16.431 1.00 29.58 93 SER A C 1
ATOM 732 O O . SER A 1 93 ? -46.186 -27.668 -15.345 1.00 29.58 93 SER A O 1
ATOM 734 N N . GLN A 1 94 ? -47.415 -27.660 -17.240 1.00 31.28 94 GLN A N 1
ATOM 735 C CA . GLN A 1 94 ? -48.476 -26.731 -16.854 1.00 31.28 94 GLN A CA 1
ATOM 736 C C . GLN A 1 94 ? -49.444 -27.395 -15.873 1.00 31.28 94 GLN A C 1
ATOM 738 O O . GLN A 1 94 ? -49.783 -28.561 -16.059 1.00 31.28 94 GLN A O 1
ATOM 743 N N . SER A 1 95 ? -49.950 -26.618 -14.914 1.00 28.48 95 SER A N 1
ATOM 744 C CA . SER A 1 95 ? -51.307 -26.659 -14.327 1.00 28.48 95 SER A CA 1
ATOM 745 C C . SER A 1 95 ? -51.364 -25.575 -13.241 1.00 28.48 95 SER A C 1
ATOM 747 O O . SER A 1 95 ? -50.391 -25.412 -12.519 1.00 28.48 95 SER A O 1
ATOM 749 N N . ALA A 1 96 ? -52.413 -24.800 -13.000 1.00 26.70 96 ALA A N 1
ATOM 750 C CA . ALA A 1 96 ? -53.629 -24.450 -13.717 1.00 26.70 96 ALA A CA 1
ATOM 751 C C . ALA A 1 96 ? -54.124 -23.148 -13.048 1.00 26.70 96 ALA A C 1
ATOM 753 O O . ALA A 1 96 ? -53.984 -22.981 -11.836 1.00 26.70 96 ALA A O 1
ATOM 754 N N . TYR A 1 97 ? -54.676 -22.217 -13.824 1.00 29.03 97 TYR A N 1
ATOM 755 C CA . TYR A 1 97 ? -55.324 -21.019 -13.291 1.00 29.03 97 TYR A CA 1
ATOM 756 C C . TYR A 1 97 ? -56.652 -21.387 -12.619 1.00 29.03 97 TYR A C 1
ATOM 758 O O . TYR A 1 97 ? -57.484 -22.054 -13.230 1.00 29.03 97 TYR A O 1
ATOM 766 N N . ALA A 1 98 ? -56.888 -20.865 -11.415 1.00 28.53 98 ALA A N 1
ATOM 767 C CA . ALA A 1 98 ? -58.224 -20.690 -10.858 1.00 28.53 98 ALA A CA 1
ATOM 768 C C . ALA A 1 98 ? -58.329 -19.278 -10.265 1.00 28.53 98 ALA A C 1
ATOM 770 O O . ALA A 1 98 ? -57.597 -18.907 -9.350 1.00 28.53 98 ALA A O 1
ATOM 771 N N . ALA A 1 99 ? -59.217 -18.479 -10.851 1.00 32.88 99 ALA A N 1
ATOM 772 C CA . ALA A 1 99 ? -59.593 -17.146 -10.407 1.00 32.88 99 ALA A CA 1
ATOM 773 C C . ALA A 1 99 ? -60.626 -17.221 -9.268 1.00 32.88 99 ALA A C 1
ATOM 775 O O . ALA A 1 99 ? -61.513 -18.073 -9.313 1.00 32.88 99 ALA A O 1
ATOM 776 N N . GLY A 1 100 ? -60.586 -16.291 -8.302 1.00 29.55 100 GLY A N 1
ATOM 777 C CA . GLY A 1 100 ? -61.694 -16.148 -7.351 1.00 29.55 100 GLY A CA 1
ATOM 778 C C . GLY A 1 100 ? -61.493 -15.246 -6.126 1.00 29.55 100 GLY A C 1
ATOM 779 O O . GLY A 1 100 ? -61.325 -15.757 -5.031 1.00 29.55 100 GLY A O 1
ATOM 780 N N . LYS A 1 101 ? -61.719 -13.938 -6.326 1.00 33.28 101 LYS A N 1
ATOM 781 C CA . LYS A 1 101 ? -62.291 -12.933 -5.390 1.00 33.28 101 LYS A CA 1
ATOM 782 C C . LYS A 1 101 ? -61.437 -12.273 -4.275 1.00 33.28 101 LYS A C 1
ATOM 784 O O . LYS A 1 101 ? -60.457 -12.846 -3.818 1.00 33.28 101 LYS A O 1
ATOM 789 N N . PRO A 1 102 ? -61.806 -11.026 -3.878 1.00 44.06 102 PRO A N 1
ATOM 790 C CA . PRO A 1 102 ? -60.949 -10.095 -3.141 1.00 44.06 102 PRO A CA 1
ATOM 791 C C . PRO A 1 102 ? -61.362 -9.893 -1.666 1.00 44.06 102 PRO A C 1
ATOM 793 O O . PRO A 1 102 ? -62.433 -10.326 -1.250 1.00 44.06 102 PRO A O 1
ATOM 796 N N . ALA A 1 103 ? -60.535 -9.104 -0.965 1.00 30.70 103 ALA A N 1
ATOM 797 C CA . ALA A 1 103 ? -60.722 -8.466 0.348 1.00 30.70 103 ALA A CA 1
ATOM 798 C C . ALA A 1 103 ? -60.226 -9.239 1.584 1.00 30.70 103 ALA A C 1
ATOM 800 O O . ALA A 1 103 ? -60.809 -10.232 1.996 1.00 30.70 103 ALA A O 1
ATOM 801 N N . ALA A 1 104 ? -59.193 -8.700 2.238 1.00 29.77 104 ALA A N 1
ATOM 802 C CA . ALA A 1 104 ? -59.326 -8.018 3.530 1.00 29.77 104 ALA A CA 1
ATOM 803 C C . ALA A 1 104 ? -57.947 -7.515 3.985 1.00 29.77 104 ALA A C 1
ATOM 805 O O . ALA A 1 104 ? -56.952 -8.234 3.932 1.00 29.77 104 ALA A O 1
ATOM 806 N N . ALA A 1 105 ? -57.903 -6.258 4.417 1.00 40.44 105 ALA A N 1
ATOM 807 C CA . ALA A 1 105 ? -56.760 -5.669 5.089 1.00 40.44 105 ALA A CA 1
ATOM 808 C C . ALA A 1 105 ? -56.513 -6.376 6.430 1.00 40.44 105 ALA A C 1
ATOM 810 O O . ALA A 1 105 ? -57.426 -6.480 7.246 1.00 40.44 105 ALA A O 1
ATOM 811 N N . VAL A 1 106 ? -55.269 -6.786 6.673 1.00 36.25 106 VAL A N 1
ATOM 812 C CA . VAL A 1 106 ? -54.731 -6.958 8.025 1.00 36.25 106 VAL A CA 1
ATOM 813 C C . VAL A 1 106 ? -53.384 -6.252 8.049 1.00 36.25 106 VAL A C 1
ATOM 815 O O . VAL A 1 106 ? -52.386 -6.721 7.511 1.00 36.25 106 VAL A O 1
ATOM 818 N N . SER A 1 107 ? -53.402 -5.054 8.618 1.00 39.81 107 SER A N 1
ATOM 819 C CA . SER A 1 107 ? -52.231 -4.303 9.036 1.00 39.81 107 SER A CA 1
ATOM 820 C C . SER A 1 107 ? -51.592 -5.012 10.230 1.00 39.81 107 SER A C 1
ATOM 822 O O . SER A 1 107 ? -52.116 -4.941 11.341 1.00 39.81 107 SER A O 1
ATOM 824 N N . SER A 1 108 ? -50.465 -5.680 10.003 1.00 35.41 108 SER A N 1
ATOM 825 C CA . SER A 1 108 ? -49.557 -6.117 11.065 1.00 35.41 108 SER A CA 1
ATOM 826 C C . SER A 1 108 ? -48.447 -5.070 11.209 1.00 35.41 108 SER A C 1
ATOM 828 O O . SER A 1 108 ? -47.692 -4.874 10.255 1.00 35.41 108 SER A O 1
ATOM 830 N N . PRO A 1 109 ? -48.323 -4.367 12.349 1.00 44.09 109 PRO A N 1
ATOM 831 C CA . PRO A 1 109 ? -47.205 -3.479 12.599 1.00 44.09 109 PRO A CA 1
ATOM 832 C C . PRO A 1 109 ? -46.087 -4.306 13.231 1.00 44.09 109 PRO A C 1
ATOM 834 O O . PRO A 1 109 ? -45.881 -4.259 14.436 1.00 44.09 109 PRO A O 1
ATOM 837 N N . ASP A 1 110 ? -45.384 -5.082 12.415 1.00 37.75 110 ASP A N 1
ATOM 838 C CA . ASP A 1 110 ? -44.103 -5.662 12.815 1.00 37.75 110 ASP A CA 1
ATOM 839 C C . ASP A 1 110 ? -43.041 -5.090 11.880 1.00 37.75 110 ASP A C 1
ATOM 841 O O . ASP A 1 110 ? -42.544 -5.723 10.947 1.00 37.75 110 ASP A O 1
ATOM 845 N N . MET A 1 111 ? -42.753 -3.802 12.089 1.00 43.28 111 MET A N 1
ATOM 846 C CA . MET A 1 111 ? -41.543 -3.190 11.561 1.00 43.28 111 MET A CA 1
ATOM 847 C C . MET A 1 111 ? -40.365 -3.791 12.319 1.00 43.28 111 MET A C 1
ATOM 849 O O . MET A 1 111 ? -39.836 -3.197 13.257 1.00 43.28 111 MET A O 1
ATOM 853 N N . ALA A 1 112 ? -39.948 -4.984 11.895 1.00 46.06 112 ALA A N 1
ATOM 854 C CA . ALA A 1 112 ? -38.590 -5.431 12.113 1.00 46.06 112 ALA A CA 1
ATOM 855 C C . ALA A 1 112 ? -37.684 -4.277 11.670 1.00 46.06 112 ALA A C 1
ATOM 857 O O . ALA A 1 112 ? -37.737 -3.851 10.515 1.00 46.06 112 ALA A O 1
ATOM 858 N N . LEU A 1 113 ? -36.918 -3.727 12.613 1.00 49.03 113 LEU A N 1
ATOM 859 C CA . LEU A 1 113 ? -35.823 -2.803 12.352 1.00 49.03 113 LEU A CA 1
ATOM 860 C C . LEU A 1 113 ? -34.890 -3.494 11.357 1.00 49.03 113 LEU A C 1
ATOM 862 O O . LEU A 1 113 ? -34.014 -4.266 11.741 1.00 49.03 113 LEU A O 1
ATOM 866 N N . GLN A 1 114 ? -35.136 -3.286 10.066 1.00 54.28 114 GLN A N 1
ATOM 867 C CA . GLN A 1 114 ? -34.308 -3.827 9.013 1.00 54.28 114 GLN A CA 1
ATOM 868 C C . GLN A 1 114 ? -32.986 -3.081 9.127 1.00 54.28 114 GLN A C 1
ATOM 870 O O . GLN A 1 114 ? -32.897 -1.901 8.785 1.00 54.28 114 GLN A O 1
ATOM 875 N N . ALA A 1 115 ? -32.000 -3.747 9.734 1.00 64.44 115 ALA A N 1
ATOM 876 C CA . ALA A 1 115 ? -30.664 -3.207 9.897 1.00 64.44 115 ALA A CA 1
ATOM 877 C C . ALA A 1 115 ? -30.204 -2.665 8.542 1.00 64.44 115 ALA A C 1
ATOM 879 O O . ALA A 1 115 ? -30.346 -3.344 7.518 1.00 64.44 115 ALA A O 1
ATOM 880 N N . ALA A 1 116 ? -29.724 -1.420 8.538 1.00 72.94 116 ALA A N 1
ATOM 881 C CA . ALA A 1 116 ? -29.216 -0.802 7.325 1.00 72.94 116 ALA A CA 1
ATOM 882 C C . ALA A 1 116 ? -28.187 -1.748 6.681 1.00 72.94 116 ALA A C 1
ATOM 884 O O . ALA A 1 116 ? -27.394 -2.359 7.407 1.00 72.94 116 ALA A O 1
ATOM 885 N N . PRO A 1 117 ? -28.211 -1.913 5.347 1.00 77.06 117 PRO A N 1
ATOM 886 C CA . PRO A 1 117 ? -27.285 -2.813 4.681 1.00 77.06 117 PRO A CA 1
ATOM 887 C C . PRO A 1 117 ? -25.837 -2.416 5.015 1.00 77.06 117 PRO A C 1
ATOM 889 O O . PRO A 1 117 ? -25.546 -1.216 5.113 1.00 77.06 117 PRO A O 1
ATOM 892 N N . PRO A 1 118 ? -24.936 -3.401 5.202 1.00 82.25 118 PRO A N 1
ATOM 893 C CA . PRO A 1 118 ? -23.535 -3.125 5.486 1.00 82.25 118 PRO A CA 1
ATOM 894 C C . PRO A 1 118 ? -22.943 -2.268 4.364 1.00 82.25 118 PRO A C 1
ATOM 896 O O . PRO A 1 118 ? -23.338 -2.442 3.209 1.00 82.25 118 PRO A O 1
ATOM 899 N N . PRO A 1 119 ? -22.001 -1.358 4.655 1.00 86.38 119 PRO A N 1
ATOM 900 C CA . PRO A 1 119 ? -21.424 -0.495 3.635 1.00 86.38 119 PRO A CA 1
ATOM 901 C C . PRO A 1 119 ? -20.878 -1.285 2.436 1.00 86.38 119 PRO A C 1
ATOM 903 O O . PRO A 1 119 ? -20.263 -2.335 2.600 1.00 86.38 119 PRO A O 1
ATOM 906 N N . ALA A 1 120 ? -21.030 -0.751 1.219 1.00 88.19 120 ALA A N 1
ATOM 907 C CA . ALA A 1 120 ? -20.651 -1.451 -0.017 1.00 88.19 120 ALA A CA 1
ATOM 908 C C . ALA A 1 120 ? -19.189 -1.939 -0.047 1.00 88.19 120 ALA A C 1
ATOM 910 O O . ALA A 1 120 ? -18.888 -2.974 -0.638 1.00 88.19 120 ALA A O 1
ATOM 911 N N . TRP A 1 121 ? -18.292 -1.215 0.625 1.00 86.06 121 TRP A N 1
ATOM 912 C CA . TRP A 1 121 ? -16.868 -1.529 0.718 1.00 86.06 121 TRP A CA 1
ATOM 913 C C . TRP A 1 121 ? -16.540 -2.701 1.653 1.00 86.06 121 TRP A C 1
ATOM 915 O O . TRP A 1 121 ? -15.429 -3.232 1.596 1.00 86.06 121 TRP A O 1
ATOM 925 N N . GLU A 1 122 ? -17.471 -3.122 2.509 1.00 88.38 122 GLU A N 1
ATOM 926 C CA . GLU A 1 122 ? -17.234 -4.203 3.458 1.00 88.38 122 GLU A CA 1
ATOM 927 C C . GLU A 1 122 ? -16.993 -5.529 2.717 1.00 88.38 122 GLU A C 1
ATOM 929 O O . GLU A 1 122 ? -17.787 -5.965 1.876 1.00 88.38 122 GLU A O 1
ATOM 934 N N . GLY A 1 123 ? -15.832 -6.139 2.980 1.00 90.69 123 GLY A N 1
ATOM 935 C CA . GLY A 1 123 ? -15.369 -7.353 2.299 1.00 90.69 123 GLY A CA 1
ATOM 936 C C . GLY A 1 123 ? -14.890 -7.158 0.854 1.00 90.69 123 GLY A C 1
ATOM 937 O O . GLY A 1 123 ? -14.496 -8.135 0.222 1.00 90.69 123 GLY A O 1
ATOM 938 N N . ARG A 1 124 ? -14.891 -5.922 0.333 1.00 94.62 124 ARG A N 1
ATOM 939 C CA . ARG A 1 124 ? -14.501 -5.582 -1.054 1.00 94.62 124 ARG A CA 1
ATOM 940 C C . ARG A 1 124 ? -13.353 -4.576 -1.150 1.00 94.62 124 ARG A C 1
ATOM 942 O O . ARG A 1 124 ? -12.798 -4.374 -2.221 1.00 94.62 124 ARG A O 1
ATOM 949 N N . ALA A 1 125 ? -13.000 -3.940 -0.038 1.00 96.00 125 ALA A N 1
ATOM 950 C CA . ALA A 1 125 ? -11.935 -2.949 0.053 1.00 96.00 125 ALA A CA 1
ATOM 951 C C . ALA A 1 125 ? -10.998 -3.249 1.229 1.00 96.00 125 ALA A C 1
ATOM 953 O O . ALA A 1 125 ? -11.300 -4.071 2.097 1.00 96.00 125 ALA A O 1
ATOM 954 N N . ILE A 1 126 ? -9.875 -2.533 1.284 1.00 97.88 126 ILE A N 1
ATOM 955 C CA . ILE A 1 126 ? -8.966 -2.544 2.435 1.00 97.88 126 ILE A CA 1
ATOM 956 C C . ILE A 1 126 ? -9.617 -1.733 3.556 1.00 97.88 126 ILE A C 1
ATOM 958 O O . ILE A 1 126 ? -9.493 -0.508 3.625 1.00 97.88 126 ILE A O 1
ATOM 962 N N . ALA A 1 127 ? -10.374 -2.422 4.401 1.00 97.19 127 ALA A N 1
ATOM 963 C CA . ALA A 1 127 ? -11.139 -1.795 5.460 1.00 97.19 127 ALA A CA 1
ATOM 964 C C . ALA A 1 127 ? -11.396 -2.741 6.629 1.00 97.19 127 ALA A C 1
ATOM 966 O O . ALA A 1 127 ? -11.661 -3.930 6.454 1.00 97.19 127 ALA A O 1
ATOM 967 N N . THR A 1 128 ? -11.405 -2.168 7.824 1.00 95.94 128 THR A N 1
ATOM 968 C CA . THR A 1 128 ? -12.016 -2.751 9.016 1.00 95.94 128 THR A CA 1
ATOM 969 C C . THR A 1 128 ? -13.279 -1.974 9.379 1.00 95.94 128 THR A C 1
ATOM 971 O O . THR A 1 128 ? -13.676 -1.037 8.690 1.00 95.94 128 THR A O 1
ATOM 974 N N . HIS A 1 129 ? -13.907 -2.336 10.496 1.00 91.81 129 HIS A N 1
ATOM 975 C CA . HIS A 1 129 ? -14.997 -1.550 11.074 1.00 91.81 129 HIS A CA 1
ATOM 976 C C . HIS A 1 129 ? -14.540 -0.169 11.591 1.00 91.81 129 HIS A C 1
ATOM 978 O O . HIS A 1 129 ? -15.379 0.715 11.755 1.00 91.81 129 HIS A O 1
ATOM 984 N N . LYS A 1 130 ? -13.230 0.023 11.828 1.00 95.19 130 LYS A N 1
ATOM 985 C CA . LYS A 1 130 ? -12.651 1.265 12.369 1.00 95.19 130 LYS A CA 1
ATOM 986 C C . LYS A 1 130 ? -12.005 2.145 11.312 1.00 95.19 130 LYS A C 1
ATOM 988 O O . LYS A 1 130 ? -12.173 3.355 11.360 1.00 95.19 130 LYS A O 1
ATOM 993 N N . LEU A 1 131 ? -11.255 1.558 10.380 1.00 97.31 131 LEU A N 1
ATOM 994 C CA . LEU A 1 131 ? -10.450 2.318 9.426 1.00 97.31 131 LEU A CA 1
ATOM 995 C C . LEU A 1 131 ? -10.509 1.698 8.032 1.00 97.31 131 LEU A C 1
ATOM 997 O O . LEU A 1 131 ? -10.367 0.486 7.870 1.00 97.31 131 LEU A O 1
ATOM 1001 N N . ARG A 1 132 ? -10.655 2.550 7.020 1.00 97.06 132 ARG A N 1
ATOM 1002 C CA . ARG A 1 132 ? -10.634 2.196 5.602 1.00 97.06 132 ARG A CA 1
ATOM 1003 C C . ARG A 1 132 ? -9.539 2.966 4.882 1.00 97.06 132 ARG A C 1
ATOM 1005 O O . ARG A 1 132 ? -9.446 4.179 5.043 1.00 97.06 132 ARG A O 1
ATOM 1012 N N . LEU A 1 133 ? -8.766 2.282 4.043 1.00 98.06 133 LEU A N 1
ATOM 1013 C CA . LEU A 1 133 ? -7.909 2.932 3.055 1.00 98.06 133 LEU A CA 1
ATOM 1014 C C . LEU A 1 133 ? -8.776 3.379 1.869 1.00 98.06 133 LEU A C 1
ATOM 1016 O O . LEU A 1 133 ? -9.447 2.556 1.246 1.00 98.06 133 LEU A O 1
ATOM 1020 N N . VAL A 1 134 ? -8.776 4.679 1.582 1.00 96.88 134 VAL A N 1
ATOM 1021 C CA . VAL A 1 134 ? -9.551 5.296 0.492 1.00 96.88 134 VAL A CA 1
ATOM 1022 C C . VAL A 1 134 ? -8.701 5.440 -0.762 1.00 96.88 134 VAL A C 1
ATOM 1024 O O . VAL A 1 134 ? -9.152 5.118 -1.857 1.00 96.88 134 VAL A O 1
ATOM 1027 N N . GLU A 1 135 ? -7.468 5.911 -0.596 1.00 97.69 135 GLU A N 1
ATOM 1028 C CA . GLU A 1 135 ? -6.549 6.143 -1.703 1.00 97.69 135 GLU A CA 1
ATOM 1029 C C . GLU A 1 135 ? -5.117 5.854 -1.262 1.00 97.69 135 GLU A C 1
ATOM 1031 O O . GLU A 1 135 ? -4.712 6.209 -0.155 1.00 97.69 135 GLU A O 1
ATOM 1036 N N . PHE A 1 136 ? -4.344 5.222 -2.136 1.00 98.56 136 PHE A N 1
ATOM 1037 C CA . PHE A 1 136 ? -2.906 5.052 -1.985 1.00 98.56 136 PHE A CA 1
ATOM 1038 C C . PHE A 1 136 ? -2.249 5.200 -3.349 1.00 98.56 136 PHE A C 1
ATOM 1040 O O . PHE A 1 136 ? -2.599 4.499 -4.294 1.00 98.56 136 PHE A O 1
ATOM 1047 N N . SER A 1 137 ? -1.267 6.081 -3.460 1.00 98.25 137 SER A N 1
ATOM 1048 C CA . SER A 1 137 ? -0.517 6.273 -4.697 1.00 98.25 137 SER A CA 1
ATOM 1049 C C . SER A 1 137 ? 0.957 6.461 -4.396 1.00 98.25 137 SER A C 1
ATOM 1051 O O . SER A 1 137 ? 1.309 7.185 -3.465 1.00 98.25 137 SER A O 1
ATOM 1053 N N . ALA A 1 138 ? 1.810 5.841 -5.204 1.00 98.19 138 ALA A N 1
ATOM 1054 C CA . ALA A 1 138 ? 3.228 6.161 -5.255 1.00 98.19 138 ALA A CA 1
ATOM 1055 C C . ALA A 1 138 ? 3.524 6.716 -6.644 1.00 98.19 138 ALA A C 1
ATOM 1057 O O . ALA A 1 138 ? 3.159 6.102 -7.649 1.00 98.19 138 ALA A O 1
ATOM 1058 N N . PHE A 1 139 ? 4.158 7.877 -6.703 1.00 96.81 139 PHE A N 1
ATOM 1059 C CA . PHE A 1 139 ? 4.264 8.649 -7.929 1.00 96.81 139 PHE A CA 1
ATOM 1060 C C . PHE A 1 139 ? 5.585 9.394 -8.019 1.00 96.81 139 PHE A C 1
ATOM 1062 O O . PHE A 1 139 ? 6.309 9.564 -7.035 1.00 96.81 139 PHE A O 1
ATOM 1069 N N . MET A 1 140 ? 5.875 9.847 -9.229 1.00 94.56 140 MET A N 1
ATOM 1070 C CA . MET A 1 140 ? 6.880 10.860 -9.483 1.00 94.56 140 MET A CA 1
ATOM 1071 C C . MET A 1 140 ? 6.237 12.056 -10.170 1.00 94.56 140 MET A C 1
ATOM 1073 O O . MET A 1 140 ? 5.296 11.909 -10.948 1.00 94.56 140 MET A O 1
ATOM 1077 N N . GLU A 1 141 ? 6.779 13.227 -9.908 1.00 92.69 141 GLU A N 1
ATOM 1078 C CA . GLU A 1 141 ? 6.391 14.471 -10.541 1.00 92.69 141 GLU A CA 1
ATOM 1079 C C . GLU A 1 141 ? 7.599 15.125 -11.170 1.00 92.69 141 GLU A C 1
ATOM 1081 O O . GLU A 1 141 ? 8.660 15.229 -10.558 1.00 92.69 141 GLU A O 1
ATOM 1086 N N . GLN A 1 142 ? 7.419 15.583 -12.397 1.00 88.06 142 GLN A N 1
ATOM 1087 C CA . GLN A 1 142 ? 8.434 16.301 -13.136 1.00 88.06 142 GLN A CA 1
ATOM 1088 C C . GLN A 1 142 ? 7.847 17.628 -13.595 1.00 88.06 142 GLN A C 1
ATOM 1090 O O . GLN A 1 142 ? 6.835 17.653 -14.303 1.00 88.06 142 GLN A O 1
ATOM 1095 N N . GLN A 1 143 ? 8.494 18.725 -13.208 1.00 81.38 143 GLN A N 1
ATOM 1096 C CA . GLN A 1 143 ? 8.177 20.031 -13.767 1.00 81.38 143 GLN A CA 1
ATOM 1097 C C . GLN A 1 143 ? 8.567 20.019 -15.248 1.00 81.38 143 GLN A C 1
ATOM 1099 O O . GLN A 1 143 ? 9.726 19.763 -15.574 1.00 81.38 143 GLN A O 1
ATOM 1104 N N . ARG A 1 144 ? 7.607 20.255 -16.147 1.00 74.06 144 ARG A N 1
ATOM 1105 C CA . ARG A 1 144 ? 7.905 20.442 -17.575 1.00 74.06 144 ARG A CA 1
ATOM 1106 C C . ARG A 1 144 ? 8.057 21.922 -17.912 1.00 74.06 144 ARG A C 1
ATOM 1108 O O . ARG A 1 144 ? 9.071 22.296 -18.479 1.00 74.06 144 ARG A O 1
ATOM 1115 N N . ASP A 1 145 ? 7.098 22.737 -17.477 1.00 76.44 145 ASP A N 1
ATOM 1116 C CA . ASP A 1 145 ? 7.045 24.196 -17.660 1.00 76.44 145 ASP A CA 1
ATOM 1117 C C . ASP A 1 145 ? 6.490 24.848 -16.386 1.00 76.44 145 ASP A C 1
ATOM 1119 O O . ASP A 1 145 ? 5.934 24.129 -15.563 1.00 76.44 145 ASP A O 1
ATOM 1123 N N . ALA A 1 146 ? 6.578 26.174 -16.211 1.00 71.19 146 ALA A N 1
ATOM 1124 C CA . ALA A 1 146 ? 6.187 26.881 -14.974 1.00 71.19 146 ALA A CA 1
ATOM 1125 C C . ALA A 1 146 ? 4.798 26.500 -14.405 1.00 71.19 146 ALA A C 1
ATOM 1127 O O . ALA A 1 146 ? 4.649 26.431 -13.188 1.00 71.19 146 ALA A O 1
ATOM 1128 N N . ASP A 1 147 ? 3.835 26.153 -15.267 1.00 76.75 147 ASP A N 1
ATOM 1129 C CA . ASP A 1 147 ? 2.461 25.796 -14.879 1.00 76.75 147 ASP A CA 1
ATOM 1130 C C . ASP A 1 147 ? 2.102 24.313 -15.096 1.00 76.75 147 ASP A C 1
ATOM 1132 O O . ASP A 1 147 ? 0.966 23.912 -14.842 1.00 76.75 147 ASP A O 1
ATOM 1136 N N . ASN A 1 148 ? 3.029 23.477 -15.583 1.00 80.50 148 ASN A N 1
ATOM 1137 C CA . ASN A 1 148 ? 2.714 22.103 -15.979 1.00 80.50 148 ASN A CA 1
ATOM 1138 C C . ASN A 1 148 ? 3.592 21.071 -15.260 1.00 80.50 148 ASN A C 1
ATOM 1140 O O . ASN A 1 148 ? 4.769 20.874 -15.588 1.00 80.50 148 ASN A O 1
ATOM 1144 N N . VAL A 1 149 ? 2.981 20.389 -14.290 1.00 83.50 149 VAL A N 1
ATOM 1145 C CA . VAL A 1 149 ? 3.570 19.266 -13.557 1.00 83.50 149 VAL A CA 1
ATOM 1146 C C . VAL A 1 149 ? 3.083 17.972 -14.186 1.00 83.50 149 VAL A C 1
ATOM 1148 O O . VAL A 1 149 ? 1.891 17.670 -14.198 1.00 83.50 149 VAL A O 1
ATOM 1151 N N . HIS A 1 150 ? 4.015 17.180 -14.702 1.00 87.62 150 HIS A N 1
ATOM 1152 C CA . HIS A 1 150 ? 3.707 15.840 -15.167 1.00 87.62 150 HIS A CA 1
ATOM 1153 C C . HIS A 1 150 ? 3.805 14.853 -14.005 1.00 87.62 150 HIS A C 1
ATOM 1155 O O . HIS A 1 150 ? 4.902 14.614 -13.501 1.00 87.62 150 HIS A O 1
ATOM 1161 N N . THR A 1 151 ? 2.679 14.253 -13.620 1.00 92.00 151 THR A N 1
ATOM 1162 C CA . THR A 1 151 ? 2.626 13.198 -12.601 1.00 92.00 151 THR A CA 1
ATOM 1163 C C . THR A 1 151 ? 2.551 11.824 -13.260 1.00 92.00 151 THR A C 1
ATOM 1165 O O . THR A 1 151 ? 1.639 11.549 -14.040 1.00 92.00 151 THR A O 1
ATOM 1168 N N . HIS A 1 152 ? 3.484 10.941 -12.914 1.00 93.25 152 HIS A N 1
ATOM 1169 C CA . HIS A 1 152 ? 3.472 9.529 -13.297 1.00 93.25 152 HIS A CA 1
ATOM 1170 C C . HIS A 1 152 ? 3.202 8.662 -12.069 1.00 93.25 152 HIS A C 1
ATOM 1172 O O . HIS A 1 152 ? 3.905 8.774 -11.064 1.00 93.25 152 HIS A O 1
ATOM 1178 N N . LEU A 1 153 ? 2.202 7.784 -12.148 1.00 95.44 153 LEU A N 1
ATOM 1179 C CA . LEU A 1 153 ? 1.822 6.884 -11.060 1.00 95.44 153 LEU A CA 1
ATOM 1180 C C . LEU A 1 153 ? 2.533 5.537 -11.229 1.00 95.44 153 LEU A C 1
ATOM 1182 O O . LEU A 1 153 ? 2.227 4.781 -12.145 1.00 95.44 153 LEU A O 1
ATOM 1186 N N . PHE A 1 154 ? 3.443 5.201 -10.314 1.00 97.00 154 PHE A N 1
ATOM 1187 C CA . PHE A 1 154 ? 4.044 3.864 -10.272 1.00 97.00 154 PHE A CA 1
ATOM 1188 C C . PHE A 1 154 ? 3.026 2.823 -9.827 1.00 97.00 154 PHE A C 1
ATOM 1190 O O . PHE A 1 154 ? 2.960 1.733 -10.389 1.00 97.00 154 PHE A O 1
ATOM 1197 N N . VAL A 1 155 ? 2.241 3.160 -8.804 1.00 97.81 155 VAL A N 1
ATOM 1198 C CA . VAL A 1 155 ? 1.133 2.350 -8.299 1.00 97.81 155 VAL A CA 1
ATOM 1199 C C . VAL A 1 155 ? 0.002 3.256 -7.837 1.00 97.81 155 VAL A C 1
ATOM 1201 O O . VAL A 1 155 ? 0.241 4.375 -7.377 1.00 97.81 155 VAL A O 1
ATOM 1204 N N . HIS A 1 156 ? -1.226 2.755 -7.933 1.00 97.50 156 HIS A N 1
ATOM 1205 C CA . HIS A 1 156 ? -2.414 3.459 -7.475 1.00 97.50 156 HIS A CA 1
ATOM 1206 C C . HIS A 1 156 ? -3.488 2.467 -7.007 1.00 97.50 156 HIS A C 1
ATOM 1208 O O . HIS A 1 156 ? -3.765 1.474 -7.685 1.00 97.50 156 HIS A O 1
ATOM 1214 N N . ILE A 1 157 ? -4.074 2.755 -5.848 1.00 97.25 157 ILE A N 1
ATOM 1215 C CA . ILE A 1 157 ? -5.302 2.179 -5.305 1.00 97.25 157 ILE A CA 1
ATOM 1216 C C . ILE A 1 157 ? -6.245 3.354 -5.068 1.00 97.25 157 ILE A C 1
ATOM 1218 O O . ILE A 1 157 ? -5.870 4.322 -4.408 1.00 97.25 157 ILE A O 1
ATOM 1222 N N . GLY A 1 158 ? -7.462 3.251 -5.578 1.00 92.94 158 GLY A N 1
ATOM 1223 C CA . GLY A 1 158 ? -8.492 4.267 -5.440 1.00 92.94 158 GLY A CA 1
ATOM 1224 C C . GLY A 1 158 ? -9.744 3.861 -6.207 1.00 92.94 158 GLY A C 1
ATOM 1225 O O . GLY A 1 158 ? -9.813 2.766 -6.770 1.00 92.94 158 GLY A O 1
ATOM 1226 N N . GLY A 1 159 ? -10.724 4.759 -6.242 1.00 85.50 159 GLY A N 1
ATOM 1227 C CA . GLY A 1 159 ? -11.985 4.558 -6.954 1.00 85.50 159 GLY A CA 1
ATOM 1228 C C . GLY A 1 159 ? -13.165 4.214 -6.045 1.00 85.50 159 GLY A C 1
ATOM 1229 O O . GLY A 1 159 ? -13.032 3.942 -4.851 1.00 85.50 159 GLY A O 1
ATOM 1230 N N . THR A 1 160 ? -14.363 4.286 -6.619 1.00 87.94 160 THR A N 1
ATOM 1231 C CA . THR A 1 160 ? -15.612 4.024 -5.901 1.00 87.94 160 THR A CA 1
ATOM 1232 C C . THR A 1 160 ? -15.872 2.525 -5.823 1.00 87.94 160 THR A C 1
ATOM 1234 O O . THR A 1 160 ? -16.022 1.875 -6.851 1.00 87.94 160 THR A O 1
ATOM 1237 N N . VAL A 1 161 ? -15.981 1.995 -4.603 1.00 89.06 161 VAL A N 1
ATOM 1238 C CA . VAL A 1 161 ? -16.355 0.595 -4.360 1.00 89.06 161 VAL A CA 1
ATOM 1239 C C . VAL A 1 161 ? -17.870 0.478 -4.236 1.00 89.06 161 VAL A C 1
ATOM 1241 O O . VAL A 1 161 ? -18.508 1.216 -3.481 1.00 89.06 161 VAL A O 1
ATOM 1244 N N . THR A 1 162 ? -18.443 -0.466 -4.968 1.00 90.94 162 THR A N 1
ATOM 1245 C CA . THR A 1 162 ? -19.878 -0.705 -5.101 1.00 90.94 162 THR A CA 1
ATOM 1246 C C . THR A 1 162 ? -20.236 -2.138 -4.698 1.00 90.94 162 THR A C 1
ATOM 1248 O O . THR A 1 162 ? -19.379 -3.002 -4.538 1.00 90.94 162 THR A O 1
ATOM 1251 N N . TYR A 1 163 ? -21.531 -2.433 -4.552 1.00 89.38 163 TYR A N 1
ATOM 1252 C CA . TYR A 1 163 ? -21.980 -3.802 -4.269 1.00 89.38 163 TYR A CA 1
ATOM 1253 C C . TYR A 1 163 ? -21.747 -4.781 -5.431 1.00 89.38 163 TYR A C 1
ATOM 1255 O O . TYR A 1 163 ? -21.823 -5.990 -5.211 1.00 89.38 163 TYR A O 1
ATOM 1263 N N . ALA A 1 164 ? -21.479 -4.269 -6.640 1.00 91.81 164 ALA A N 1
ATOM 1264 C CA . ALA A 1 164 ? -21.172 -5.074 -7.819 1.00 91.81 164 ALA A CA 1
ATOM 1265 C C . ALA A 1 164 ? -19.726 -5.594 -7.818 1.00 91.81 164 ALA A C 1
ATOM 1267 O O . ALA A 1 164 ? -19.430 -6.554 -8.528 1.00 91.81 164 ALA A O 1
ATOM 1268 N N . ASP A 1 165 ? -18.843 -4.990 -7.018 1.00 91.56 165 ASP A N 1
ATOM 1269 C CA . ASP A 1 165 ? -17.465 -5.444 -6.894 1.00 91.56 165 ASP A CA 1
ATOM 1270 C C . ASP A 1 165 ? -17.406 -6.827 -6.214 1.00 91.56 165 ASP A C 1
ATOM 1272 O O . ASP A 1 165 ? -18.203 -7.129 -5.309 1.00 91.56 165 ASP A O 1
ATOM 1276 N N . PRO A 1 166 ? -16.489 -7.709 -6.648 1.00 93.81 166 PRO A N 1
ATOM 1277 C CA . PRO A 1 166 ? -16.335 -9.027 -6.053 1.00 93.81 166 PRO A CA 1
ATOM 1278 C C . PRO A 1 166 ? -15.812 -8.927 -4.616 1.00 93.81 166 PRO A C 1
ATOM 1280 O O . PRO A 1 166 ? -15.137 -7.973 -4.231 1.00 93.81 166 PRO A O 1
ATOM 1283 N N . GLN A 1 167 ? -16.116 -9.946 -3.811 1.00 94.88 167 GLN A N 1
ATOM 1284 C CA . GLN A 1 167 ? -15.490 -10.102 -2.498 1.00 94.88 167 GLN A CA 1
ATOM 1285 C C . GLN A 1 167 ? -13.990 -10.361 -2.653 1.00 94.88 167 GLN A C 1
ATOM 1287 O O . GLN A 1 167 ? -13.568 -11.014 -3.609 1.00 94.88 167 GLN A O 1
ATOM 1292 N N . LEU A 1 168 ? -13.201 -9.887 -1.689 1.00 97.06 168 LEU A N 1
ATOM 1293 C CA . LEU A 1 168 ? -11.759 -10.104 -1.683 1.00 97.06 168 LEU A CA 1
ATOM 1294 C C . LEU A 1 168 ? -11.431 -11.594 -1.566 1.00 97.06 168 LEU A C 1
ATOM 1296 O O . LEU A 1 168 ? -11.920 -12.295 -0.674 1.00 97.06 168 LEU A O 1
ATOM 1300 N N . GLU A 1 169 ? -10.544 -12.055 -2.441 1.00 97.56 169 GLU A N 1
ATOM 1301 C CA . GLU A 1 169 ? -9.983 -13.396 -2.364 1.00 97.56 169 GLU A CA 1
ATOM 1302 C C . GLU A 1 169 ? -9.153 -13.562 -1.083 1.00 97.56 169 GLU A C 1
ATOM 1304 O O . GLU A 1 169 ? -8.610 -12.605 -0.523 1.00 97.56 169 GLU A O 1
ATOM 1309 N N . ARG A 1 170 ? -9.058 -14.801 -0.598 1.00 97.50 170 ARG A N 1
ATOM 1310 C CA . ARG A 1 170 ? -8.355 -15.135 0.644 1.00 97.50 170 ARG A CA 1
ATOM 1311 C C . ARG A 1 170 ? -7.000 -15.754 0.327 1.00 97.50 170 ARG A C 1
ATOM 1313 O O . ARG A 1 170 ? -6.915 -16.657 -0.500 1.00 97.50 170 ARG A O 1
ATOM 1320 N N . VAL A 1 171 ? -5.960 -15.305 1.022 1.00 98.12 171 VAL A N 1
ATOM 1321 C CA . VAL A 1 171 ? -4.608 -15.873 0.937 1.00 98.12 171 VAL A CA 1
ATOM 1322 C C . VAL A 1 171 ? -4.150 -16.273 2.329 1.00 98.12 171 VAL A C 1
ATOM 1324 O O . VAL A 1 171 ? -4.268 -15.499 3.279 1.00 98.12 171 VAL A O 1
ATOM 1327 N N . ASP A 1 172 ? -3.615 -17.486 2.445 1.00 98.12 172 ASP A N 1
ATOM 1328 C CA . ASP A 1 172 ? -3.016 -17.955 3.688 1.00 98.12 172 ASP A CA 1
ATOM 1329 C C . ASP A 1 172 ? -1.736 -17.164 3.988 1.00 98.12 172 ASP A C 1
ATOM 1331 O O . ASP A 1 172 ? -0.762 -17.202 3.233 1.00 98.12 172 ASP A O 1
ATOM 1335 N N . VAL A 1 173 ? -1.734 -16.466 5.121 1.00 98.06 173 VAL A N 1
ATOM 1336 C CA . VAL A 1 173 ? -0.638 -15.616 5.586 1.00 98.06 173 VAL A CA 1
ATOM 1337 C C . VAL A 1 173 ? 0.679 -16.383 5.748 1.00 98.06 173 VAL A C 1
ATOM 1339 O O . VAL A 1 173 ? 1.753 -15.808 5.570 1.00 98.06 173 VAL A O 1
ATOM 1342 N N . ARG A 1 174 ? 0.627 -17.698 6.002 1.00 96.94 174 ARG A N 1
ATOM 1343 C CA . ARG A 1 174 ? 1.824 -18.543 6.124 1.00 96.94 174 ARG A CA 1
ATOM 1344 C C . ARG A 1 174 ? 2.627 -18.616 4.827 1.00 96.94 174 ARG A C 1
ATOM 1346 O O . ARG A 1 174 ? 3.831 -18.841 4.885 1.00 96.94 174 ARG A O 1
ATOM 1353 N N . GLN A 1 175 ? 1.990 -18.393 3.674 1.00 96.81 175 GLN A N 1
ATOM 1354 C CA . GLN A 1 175 ? 2.646 -18.433 2.362 1.00 96.81 175 GLN A CA 1
ATOM 1355 C C . GLN A 1 175 ? 3.583 -17.247 2.112 1.00 96.81 175 GLN A C 1
ATOM 1357 O O . GLN A 1 175 ? 4.369 -17.293 1.170 1.00 96.81 175 GLN A O 1
ATOM 1362 N N . ILE A 1 176 ? 3.479 -16.184 2.916 1.00 97.44 176 ILE A N 1
ATOM 1363 C CA . ILE A 1 176 ? 4.233 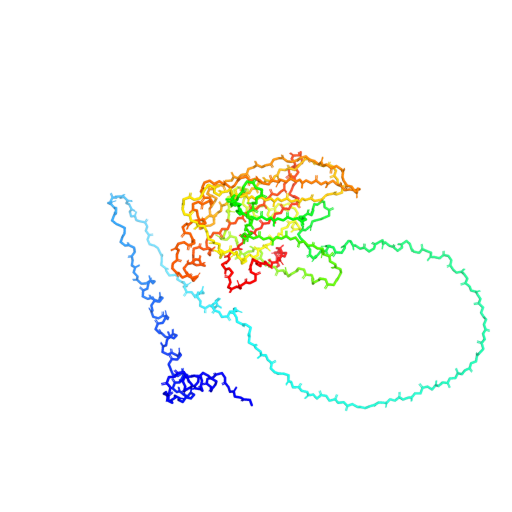-14.943 2.709 1.00 97.44 176 ILE A CA 1
ATOM 1364 C C . ILE A 1 176 ? 5.129 -14.568 3.891 1.00 97.44 176 ILE A C 1
ATOM 1366 O O . ILE A 1 176 ? 5.804 -13.547 3.815 1.00 97.44 176 ILE A O 1
ATOM 1370 N N . TYR A 1 177 ? 5.161 -15.347 4.979 1.00 96.56 177 TYR A N 1
ATOM 1371 C CA . TYR A 1 177 ? 5.957 -14.994 6.163 1.00 96.56 177 TYR A CA 1
ATOM 1372 C C . TYR A 1 177 ? 7.442 -14.782 5.852 1.00 96.56 177 TYR A C 1
ATOM 1374 O O . TYR A 1 177 ? 8.021 -13.826 6.357 1.00 96.56 177 TYR A O 1
ATOM 1382 N N . ASP A 1 178 ? 8.024 -15.590 4.966 1.00 96.00 178 ASP A N 1
ATOM 1383 C CA . ASP A 1 178 ? 9.434 -15.494 4.567 1.00 96.00 178 ASP A CA 1
ATOM 1384 C C . ASP A 1 178 ? 9.771 -14.191 3.813 1.00 96.00 178 ASP A C 1
ATOM 1386 O O . ASP A 1 178 ? 10.935 -13.805 3.700 1.00 96.00 178 ASP A O 1
ATOM 1390 N N . LYS A 1 179 ? 8.754 -13.493 3.292 1.00 97.12 179 LYS A N 1
ATOM 1391 C CA . LYS A 1 179 ? 8.900 -12.227 2.564 1.00 97.12 179 LYS A CA 1
ATOM 1392 C C . LYS A 1 179 ? 8.848 -10.995 3.462 1.00 97.12 179 LYS A C 1
ATOM 1394 O O . LYS A 1 179 ? 9.108 -9.898 2.968 1.00 97.12 179 LYS A O 1
ATOM 1399 N N . PHE A 1 180 ? 8.540 -11.139 4.750 1.00 97.75 180 PHE A N 1
ATOM 1400 C CA . PHE A 1 180 ? 8.365 -10.024 5.683 1.00 97.75 180 PHE A CA 1
ATOM 1401 C C . PHE A 1 180 ? 9.184 -10.221 6.967 1.00 97.75 180 PHE A C 1
ATOM 1403 O O . PHE A 1 180 ? 9.602 -11.337 7.258 1.00 97.75 180 PHE A O 1
ATOM 1410 N N . PRO A 1 181 ? 9.415 -9.156 7.763 1.00 94.88 181 PRO A N 1
ATOM 1411 C CA . PRO A 1 181 ? 10.163 -9.272 9.008 1.00 94.88 181 PRO A CA 1
ATOM 1412 C C . PRO A 1 181 ? 9.549 -10.316 9.944 1.00 94.88 181 PRO A C 1
ATOM 1414 O O . PRO A 1 181 ? 8.349 -10.282 10.216 1.00 94.88 181 PRO A O 1
ATOM 1417 N N . GLU A 1 182 ? 10.388 -11.217 10.457 1.00 87.75 182 GLU A N 1
ATOM 1418 C CA . GLU A 1 182 ? 9.995 -12.272 11.407 1.00 87.75 182 GLU A CA 1
ATOM 1419 C C . GLU A 1 182 ? 10.190 -11.867 12.876 1.00 87.75 182 GLU A C 1
ATOM 1421 O O . GLU A 1 182 ? 9.655 -12.500 13.784 1.00 87.75 182 GLU A O 1
ATOM 1426 N N . LYS A 1 183 ? 10.989 -10.821 13.116 1.00 84.44 183 LYS A N 1
ATOM 1427 C CA . LYS A 1 183 ? 11.313 -10.321 14.459 1.00 84.44 183 LYS A CA 1
ATOM 1428 C C . LYS A 1 183 ? 10.165 -9.495 15.046 1.00 84.44 183 LYS A C 1
ATOM 1430 O O . LYS A 1 183 ? 9.100 -9.369 14.448 1.00 84.44 183 LYS A O 1
ATOM 1435 N N . LYS A 1 184 ? 10.423 -8.896 16.214 1.00 82.81 184 LYS A N 1
ATOM 1436 C CA . LYS A 1 184 ? 9.480 -8.021 16.907 1.00 82.81 184 LYS A CA 1
ATOM 1437 C C . LYS A 1 184 ? 8.911 -6.944 15.971 1.00 82.81 184 LYS A C 1
ATOM 1439 O O . LYS A 1 184 ? 9.675 -6.238 15.317 1.00 82.81 184 LYS A O 1
ATOM 1444 N N . GLY A 1 185 ? 7.589 -6.811 15.923 1.00 83.81 185 GLY A N 1
ATOM 1445 C CA . GLY A 1 185 ? 6.878 -5.915 15.006 1.00 83.81 185 GLY A CA 1
ATOM 1446 C C . GLY A 1 185 ? 6.800 -6.425 13.562 1.00 83.81 185 GLY A C 1
ATOM 1447 O O . GLY A 1 185 ? 6.558 -5.631 12.647 1.00 83.81 185 GLY A O 1
ATOM 1448 N N . GLY A 1 186 ? 7.050 -7.720 13.368 1.00 92.38 186 GLY A N 1
ATOM 1449 C CA . GLY A 1 186 ? 6.973 -8.445 12.109 1.00 92.38 186 GLY A CA 1
ATOM 1450 C C . GLY A 1 186 ? 5.579 -8.986 11.792 1.00 92.38 186 GLY A C 1
ATOM 1451 O O . GLY A 1 186 ? 4.701 -9.023 12.655 1.00 92.38 186 GLY A O 1
ATOM 1452 N N . LEU A 1 187 ? 5.365 -9.431 10.549 1.00 97.38 187 LEU A N 1
ATOM 1453 C CA . LEU A 1 187 ? 4.031 -9.800 10.054 1.00 97.38 187 LEU A CA 1
ATOM 1454 C C . LEU A 1 187 ? 3.392 -10.923 10.882 1.00 97.38 187 LEU A C 1
ATOM 1456 O O . LEU A 1 187 ? 2.212 -10.841 11.214 1.00 97.38 187 LEU A O 1
ATOM 1460 N N . LYS A 1 188 ? 4.168 -11.953 11.240 1.00 96.31 188 LYS A N 1
ATOM 1461 C CA . LYS A 1 188 ? 3.668 -13.086 12.028 1.00 96.31 188 LYS A CA 1
ATOM 1462 C C . LYS A 1 188 ? 3.183 -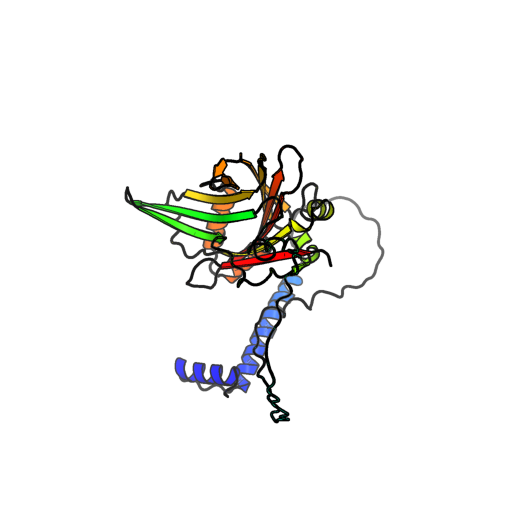12.654 13.413 1.00 96.31 188 LYS A C 1
ATOM 1464 O O . LYS A 1 188 ? 2.068 -12.994 13.789 1.00 96.31 188 LYS A O 1
ATOM 1469 N N . GLU A 1 189 ? 3.998 -11.903 14.153 1.00 95.94 189 GLU A N 1
ATOM 1470 C CA . GLU A 1 189 ? 3.633 -11.424 15.494 1.00 95.94 189 GLU A CA 1
ATOM 1471 C C . GLU A 1 189 ? 2.419 -10.494 15.439 1.00 95.94 189 GLU A C 1
ATOM 1473 O O . GLU A 1 189 ? 1.495 -10.646 16.234 1.00 95.94 189 GLU A O 1
ATOM 1478 N N . LEU A 1 190 ? 2.392 -9.566 14.476 1.00 97.25 190 LEU A N 1
ATOM 1479 C CA . LEU A 1 190 ? 1.261 -8.660 14.286 1.00 97.25 190 LEU A CA 1
ATOM 1480 C C . LEU A 1 190 ? -0.026 -9.441 13.999 1.00 97.25 190 LEU A C 1
ATOM 1482 O O . LEU A 1 190 ? -1.052 -9.168 14.616 1.00 97.25 190 LEU A O 1
ATOM 1486 N N . TYR A 1 191 ? 0.031 -10.428 13.102 1.00 97.50 191 TYR A N 1
ATOM 1487 C CA . TYR A 1 191 ? -1.130 -11.242 12.745 1.00 97.50 191 TYR A CA 1
ATOM 1488 C C . TYR A 1 191 ? -1.630 -12.087 13.920 1.00 97.50 191 TYR A C 1
ATOM 1490 O O . TYR A 1 191 ? -2.834 -12.149 14.170 1.00 97.50 191 TYR A O 1
ATOM 1498 N N . ASP A 1 192 ? -0.710 -12.720 14.656 1.00 95.69 192 ASP A N 1
ATOM 1499 C CA . ASP A 1 192 ? -1.043 -13.519 15.836 1.00 95.69 192 ASP A CA 1
ATOM 1500 C C . ASP A 1 192 ? -1.624 -12.632 16.966 1.00 95.69 192 ASP A C 1
ATOM 1502 O O . ASP A 1 192 ? -2.515 -13.083 17.685 1.00 95.69 192 ASP A O 1
ATOM 1506 N N . LYS A 1 193 ? -1.189 -11.363 17.091 1.00 96.12 193 LYS A N 1
ATOM 1507 C CA . LYS A 1 193 ? -1.759 -10.366 18.024 1.00 96.12 193 LYS A CA 1
ATOM 1508 C C . LYS A 1 193 ? -3.151 -9.882 17.592 1.00 96.12 193 LYS A C 1
ATOM 1510 O O . LYS A 1 193 ? -4.016 -9.668 18.439 1.00 96.12 193 LYS A O 1
ATOM 1515 N N . GLY A 1 194 ? -3.367 -9.716 16.289 1.00 9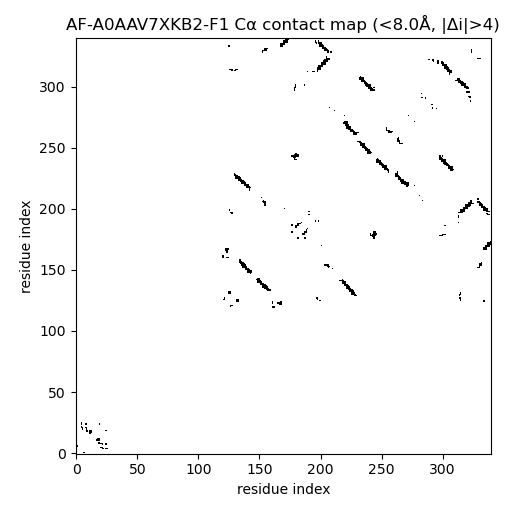4.50 194 GLY A N 1
ATOM 1516 C CA . GLY A 1 194 ? -4.640 -9.305 15.708 1.00 94.50 194 GLY A CA 1
ATOM 1517 C C . GLY A 1 194 ? -4.971 -7.807 15.848 1.00 94.50 194 GLY A C 1
ATOM 1518 O O . GLY A 1 194 ? -4.145 -7.013 16.312 1.00 94.50 194 GLY A O 1
ATOM 1519 N N . PRO A 1 195 ? -6.185 -7.410 15.420 1.00 97.38 195 PRO A N 1
ATOM 1520 C CA . PRO A 1 195 ? -7.271 -8.279 14.943 1.00 97.38 195 PRO A CA 1
ATOM 1521 C C . PRO A 1 195 ? -7.034 -8.807 13.512 1.00 97.38 195 PRO A C 1
ATOM 1523 O O . PRO A 1 195 ? -6.595 -8.064 12.640 1.00 97.38 195 PRO A O 1
ATOM 1526 N N . GLN A 1 196 ? -7.335 -10.086 13.227 1.00 96.88 196 GLN A N 1
ATOM 1527 C CA . GLN A 1 196 ? -6.969 -10.702 11.932 1.00 96.88 196 GLN A CA 1
ATOM 1528 C C . GLN A 1 196 ? -7.697 -10.093 10.721 1.00 96.88 196 GLN A C 1
ATOM 1530 O O . GLN A 1 196 ? -7.192 -10.144 9.602 1.00 96.88 196 GLN A O 1
ATOM 1535 N N . ASN A 1 197 ? -8.878 -9.499 10.913 1.00 96.50 197 ASN A N 1
ATOM 1536 C CA . ASN A 1 197 ? -9.613 -8.823 9.838 1.00 96.50 197 ASN A CA 1
ATOM 1537 C C . ASN A 1 197 ? -8.960 -7.510 9.367 1.00 96.50 197 ASN A C 1
ATOM 1539 O O . ASN A 1 197 ? -9.406 -6.970 8.361 1.00 96.50 197 ASN A O 1
ATOM 1543 N N . ALA A 1 198 ? -7.917 -7.026 10.049 1.00 98.19 198 ALA A N 1
ATOM 1544 C CA . ALA A 1 198 ? -7.136 -5.862 9.642 1.00 98.19 198 ALA A CA 1
ATOM 1545 C C . ALA A 1 198 ? -6.015 -6.182 8.638 1.00 98.19 198 ALA A C 1
ATOM 1547 O O . ALA A 1 198 ? -5.305 -5.266 8.231 1.00 98.19 198 ALA A O 1
ATOM 1548 N N . PHE A 1 199 ? -5.825 -7.450 8.254 1.00 98.62 199 PHE A N 1
ATOM 1549 C CA . PHE A 1 199 ? -4.665 -7.892 7.479 1.00 98.62 199 PHE A CA 1
ATOM 1550 C C . PHE A 1 199 ? -5.004 -8.150 6.009 1.00 98.62 199 PHE A C 1
ATOM 1552 O O . PHE A 1 199 ? -5.865 -8.970 5.676 1.00 98.62 199 PHE A O 1
ATOM 1559 N N . PHE A 1 200 ? -4.265 -7.482 5.129 1.00 98.81 200 PHE A N 1
ATOM 1560 C CA . PHE A 1 200 ? -4.454 -7.513 3.683 1.00 98.81 200 PHE A CA 1
ATOM 1561 C C . PHE A 1 200 ? -3.127 -7.744 2.966 1.00 98.81 200 PHE A C 1
ATOM 1563 O O . PHE A 1 200 ? -2.063 -7.358 3.450 1.00 98.81 200 PHE A O 1
ATOM 1570 N N . LEU A 1 201 ? -3.202 -8.350 1.787 1.00 98.81 201 LEU A N 1
ATOM 1571 C CA . LEU A 1 201 ? -2.098 -8.456 0.843 1.00 98.81 201 LEU A CA 1
ATOM 1572 C C . LEU A 1 201 ? -2.501 -7.741 -0.441 1.00 98.81 201 LEU A C 1
ATOM 1574 O O . LEU A 1 201 ? -3.572 -7.989 -0.984 1.00 98.81 201 LEU A O 1
ATOM 1578 N N . VAL A 1 202 ? -1.629 -6.884 -0.947 1.00 98.75 202 VAL A N 1
ATOM 1579 C CA . VAL A 1 202 ? -1.800 -6.220 -2.232 1.00 98.75 202 VAL A CA 1
ATOM 1580 C C . VAL A 1 202 ? -0.673 -6.655 -3.150 1.00 98.75 202 VAL A C 1
ATOM 1582 O O . VAL A 1 202 ? 0.507 -6.452 -2.856 1.00 98.75 202 VAL A O 1
ATOM 1585 N N . LYS A 1 203 ? -1.047 -7.241 -4.285 1.00 98.56 203 LYS A N 1
ATOM 1586 C CA . LYS A 1 203 ? -0.131 -7.508 -5.387 1.00 98.56 203 LYS A CA 1
ATOM 1587 C C . LYS A 1 203 ? -0.208 -6.357 -6.375 1.00 98.56 203 LYS A C 1
ATOM 1589 O O . LYS A 1 203 ? -1.245 -6.167 -7.004 1.00 98.56 203 LYS A O 1
ATOM 1594 N N . PHE A 1 204 ? 0.879 -5.613 -6.521 1.00 98.50 204 PHE A N 1
ATOM 1595 C CA . PHE A 1 204 ? 1.005 -4.549 -7.507 1.00 98.50 204 PHE A CA 1
ATOM 1596 C C . PHE A 1 204 ? 1.700 -5.029 -8.778 1.00 98.50 204 PHE A C 1
ATOM 1598 O O . PHE A 1 204 ? 2.697 -5.743 -8.725 1.00 98.50 204 PHE A O 1
ATOM 1605 N N . TRP A 1 205 ? 1.219 -4.532 -9.912 1.00 98.00 205 TRP A N 1
ATOM 1606 C CA . TRP A 1 205 ? 1.952 -4.457 -11.168 1.00 98.00 205 TRP A CA 1
ATOM 1607 C C . TRP A 1 205 ? 2.330 -2.998 -11.397 1.00 98.00 205 TRP A C 1
ATOM 1609 O O . TRP A 1 205 ? 1.520 -2.209 -11.884 1.00 98.00 205 TRP A O 1
ATOM 1619 N N . ALA A 1 206 ? 3.543 -2.636 -10.988 1.00 97.31 206 ALA A N 1
ATOM 1620 C CA . ALA A 1 206 ? 4.028 -1.267 -10.992 1.00 97.31 206 ALA A CA 1
ATOM 1621 C C . ALA A 1 206 ? 4.367 -0.791 -12.409 1.00 97.31 206 ALA A C 1
ATOM 1623 O O . ALA A 1 206 ? 5.018 -1.504 -13.180 1.00 97.31 206 ALA A O 1
ATOM 1624 N N . ASP A 1 207 ? 3.949 0.424 -12.747 1.00 95.62 207 ASP A N 1
ATOM 1625 C CA . ASP A 1 207 ? 4.252 1.036 -14.034 1.00 95.62 207 ASP A CA 1
ATOM 1626 C C . ASP A 1 207 ? 5.587 1.782 -13.997 1.00 95.62 207 ASP A C 1
ATOM 1628 O O . ASP A 1 207 ? 5.718 2.831 -13.372 1.00 95.62 207 ASP A O 1
ATOM 1632 N N . LEU A 1 208 ? 6.581 1.241 -14.699 1.00 92.62 208 LEU A N 1
ATOM 1633 C CA . LEU A 1 208 ? 7.906 1.845 -14.851 1.00 92.62 208 LEU A CA 1
ATOM 1634 C C . LEU A 1 208 ? 8.098 2.503 -16.229 1.00 92.62 208 LEU A C 1
ATOM 1636 O O . LEU A 1 208 ? 9.213 2.921 -16.552 1.00 92.62 208 LEU A O 1
ATOM 1640 N N . ASN A 1 209 ? 7.040 2.603 -17.045 1.00 88.06 209 ASN A N 1
ATOM 1641 C CA . ASN A 1 209 ? 7.075 3.156 -18.403 1.00 88.06 209 ASN A CA 1
ATOM 1642 C C . ASN A 1 209 ? 7.062 4.694 -18.390 1.00 88.06 209 ASN A C 1
ATOM 1644 O O . ASN A 1 209 ? 6.212 5.345 -18.987 1.00 88.06 209 ASN A O 1
ATOM 1648 N N . THR A 1 210 ? 8.030 5.281 -17.700 1.00 84.19 210 THR A N 1
ATOM 1649 C CA . THR A 1 210 ? 8.205 6.729 -17.586 1.00 84.19 210 THR A CA 1
ATOM 1650 C C . THR A 1 210 ? 9.562 7.135 -18.135 1.00 84.19 210 THR A C 1
ATOM 1652 O O . THR A 1 210 ? 10.540 6.395 -18.019 1.00 84.19 210 THR A O 1
ATOM 1655 N N . ASN A 1 211 ? 9.667 8.342 -18.682 1.00 73.50 211 ASN A N 1
ATOM 1656 C CA . ASN A 1 211 ? 10.930 8.924 -19.128 1.00 73.50 211 ASN A CA 1
ATOM 1657 C C . ASN A 1 211 ? 11.715 9.538 -17.952 1.00 73.50 211 ASN A C 1
ATOM 1659 O O . ASN A 1 211 ? 12.118 10.691 -18.014 1.00 73.50 211 ASN A O 1
ATOM 1663 N N . ILE A 1 212 ? 11.954 8.772 -16.876 1.00 66.25 212 ILE A N 1
ATOM 1664 C CA . ILE A 1 212 ? 12.969 9.127 -15.861 1.00 66.25 212 ILE A CA 1
ATOM 1665 C C . ILE A 1 212 ? 14.323 9.287 -16.568 1.00 66.25 212 ILE A C 1
ATOM 1667 O O . ILE A 1 212 ? 14.925 8.280 -16.954 1.00 66.25 212 ILE A O 1
ATOM 1671 N N . THR A 1 213 ? 14.774 10.525 -16.751 1.00 62.31 213 THR A N 1
ATOM 1672 C CA . THR A 1 213 ? 16.153 10.871 -17.103 1.00 62.31 213 THR A CA 1
ATOM 1673 C C . THR A 1 213 ? 16.917 11.156 -15.809 1.00 62.31 213 THR A C 1
ATOM 1675 O O . THR A 1 213 ? 16.384 11.792 -14.903 1.00 62.31 213 THR A O 1
ATOM 1678 N N . GLU A 1 214 ? 18.161 10.681 -15.693 1.00 57.25 214 GLU A N 1
ATOM 1679 C CA . GLU A 1 214 ? 18.999 10.848 -14.484 1.00 57.25 214 GLU A CA 1
ATOM 1680 C C . GLU A 1 214 ? 19.267 12.321 -14.111 1.00 57.25 214 GLU A C 1
ATOM 1682 O O . GLU A 1 214 ? 19.689 12.607 -12.999 1.00 57.25 214 GLU A O 1
ATOM 1687 N N . VAL A 1 215 ? 18.995 13.254 -15.030 1.00 52.28 215 VAL A N 1
ATOM 1688 C CA . VAL A 1 215 ? 19.274 14.696 -14.906 1.00 52.28 215 VAL A CA 1
ATOM 1689 C C . VAL A 1 215 ? 18.067 15.490 -14.375 1.00 52.28 215 VAL A C 1
ATOM 1691 O O . VAL A 1 215 ? 18.149 16.701 -14.210 1.00 52.28 215 VAL A O 1
ATOM 1694 N N . SER A 1 216 ? 16.921 14.849 -14.121 1.00 60.75 216 SER A N 1
ATOM 1695 C CA . SER A 1 216 ? 15.717 15.572 -13.703 1.00 60.75 216 SER A CA 1
ATOM 1696 C C . SER A 1 216 ? 15.592 15.689 -12.184 1.00 60.75 216 SER A C 1
ATOM 1698 O O . SER A 1 216 ? 15.571 14.674 -11.492 1.00 60.75 216 SER A O 1
ATOM 1700 N N . GLU A 1 217 ? 15.348 16.908 -11.687 1.00 76.75 217 GLU A N 1
ATOM 1701 C CA . GLU A 1 217 ? 14.844 17.205 -10.331 1.00 76.75 217 GLU A CA 1
ATOM 1702 C C . GLU A 1 217 ? 13.388 16.722 -10.158 1.00 76.75 217 GLU A C 1
ATOM 1704 O O . GLU A 1 217 ? 12.470 17.490 -9.881 1.00 76.75 217 GLU A O 1
ATOM 1709 N N . ALA A 1 218 ? 13.133 15.438 -10.410 1.00 89.19 218 ALA A N 1
ATOM 1710 C CA . ALA A 1 218 ? 11.813 14.860 -10.224 1.00 89.19 218 ALA A CA 1
ATOM 1711 C C . ALA A 1 218 ? 11.542 14.638 -8.730 1.00 89.19 218 ALA A C 1
ATOM 1713 O O . ALA A 1 218 ? 12.373 14.093 -8.000 1.00 89.19 218 ALA A O 1
ATOM 1714 N N . PHE A 1 219 ? 10.351 15.020 -8.279 1.00 93.56 219 PHE A N 1
ATOM 1715 C CA . PHE A 1 219 ? 9.883 14.726 -6.933 1.00 93.56 219 PHE A CA 1
ATOM 1716 C C . PHE A 1 219 ? 9.297 13.314 -6.891 1.00 93.56 219 PHE A C 1
ATOM 1718 O O . PHE A 1 219 ? 8.438 12.985 -7.701 1.00 93.56 219 PHE A O 1
ATOM 1725 N N . TYR A 1 220 ? 9.714 12.487 -5.933 1.00 95.81 220 TYR A N 1
ATOM 1726 C CA . TYR A 1 220 ? 9.156 11.150 -5.714 1.00 95.81 220 TYR A CA 1
ATOM 1727 C C . TYR A 1 22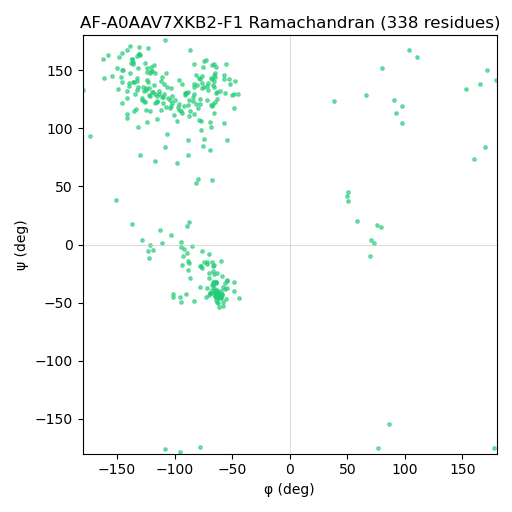0 ? 8.363 11.134 -4.413 1.00 95.81 220 TYR A C 1
ATOM 1729 O O . TYR A 1 220 ? 8.910 11.405 -3.340 1.00 95.81 220 TYR A O 1
ATOM 1737 N N . GLY A 1 221 ? 7.082 10.790 -4.503 1.00 97.38 221 GLY A N 1
ATOM 1738 C CA . GLY A 1 221 ? 6.147 10.911 -3.395 1.00 97.38 221 GLY A CA 1
ATOM 1739 C C . GLY A 1 221 ? 5.233 9.707 -3.228 1.00 97.38 221 GLY A C 1
ATOM 1740 O O . GLY A 1 221 ? 4.965 8.952 -4.161 1.00 97.38 221 GLY A O 1
ATOM 1741 N N . VAL A 1 222 ? 4.733 9.555 -2.008 1.00 98.31 222 VAL A N 1
ATOM 1742 C CA . VAL A 1 222 ? 3.625 8.669 -1.664 1.00 98.31 222 VAL A CA 1
ATOM 1743 C C . VAL A 1 222 ? 2.509 9.526 -1.088 1.00 98.31 222 VAL A C 1
ATOM 1745 O O . VAL A 1 222 ? 2.749 10.352 -0.210 1.00 98.31 222 VAL A O 1
ATOM 1748 N N . SER A 1 223 ? 1.289 9.332 -1.572 1.00 98.44 223 SER A N 1
ATOM 1749 C CA . SER A 1 223 ? 0.094 9.916 -0.966 1.00 98.44 223 SER A CA 1
ATOM 1750 C C . SER A 1 223 ? -0.824 8.804 -0.495 1.00 98.44 223 SER A C 1
ATOM 1752 O O . SER A 1 223 ? -1.025 7.825 -1.216 1.00 98.44 223 SER A O 1
ATOM 1754 N N . SER A 1 224 ? -1.388 8.956 0.700 1.00 98.31 224 SER A N 1
ATOM 1755 C CA . SER A 1 224 ? -2.410 8.042 1.208 1.00 98.31 224 SER A CA 1
ATOM 1756 C C . SER A 1 224 ? -3.528 8.782 1.930 1.00 98.31 224 SER A C 1
ATOM 1758 O O . SER A 1 224 ? -3.307 9.828 2.545 1.00 98.31 224 SER A O 1
ATOM 1760 N N . MET A 1 225 ? -4.737 8.239 1.828 1.00 98.12 225 MET A N 1
ATOM 1761 C CA . MET A 1 225 ? -5.942 8.768 2.451 1.00 98.12 225 MET A CA 1
ATOM 1762 C C . MET A 1 225 ? -6.704 7.642 3.142 1.00 98.12 225 MET A C 1
ATOM 1764 O O . MET A 1 225 ? -6.955 6.595 2.543 1.00 98.12 225 MET A O 1
ATOM 1768 N N . TYR A 1 226 ? -7.114 7.886 4.383 1.00 98.00 226 TYR A N 1
ATOM 1769 C CA . TYR A 1 226 ? -7.892 6.954 5.192 1.00 98.00 226 TYR A CA 1
ATOM 1770 C C . TYR A 1 226 ? -9.162 7.618 5.712 1.00 98.00 226 TYR A C 1
ATOM 1772 O O . TYR A 1 226 ? -9.222 8.839 5.865 1.00 98.00 226 TYR A O 1
ATOM 1780 N N . GLU A 1 227 ? -10.157 6.797 6.026 1.00 96.88 227 GLU A N 1
ATOM 1781 C CA . GLU A 1 227 ? -11.436 7.222 6.589 1.00 96.88 227 GLU A CA 1
ATOM 1782 C C . GLU A 1 227 ? -11.816 6.350 7.790 1.00 96.88 227 GLU A C 1
ATOM 1784 O O . GLU A 1 227 ? -11.616 5.135 7.769 1.00 96.88 227 GLU A O 1
ATOM 1789 N N . SER A 1 228 ? -12.381 6.978 8.820 1.00 96.88 228 SER A N 1
ATOM 1790 C CA . SER A 1 228 ? -12.835 6.364 10.068 1.00 96.88 228 SER A CA 1
ATOM 1791 C C . SER A 1 228 ? -14.182 6.944 10.510 1.00 96.88 228 SER A C 1
ATOM 1793 O O . SER A 1 228 ? -14.535 8.081 10.179 1.00 96.88 228 SER A O 1
ATOM 1795 N N . ASN A 1 229 ? -14.924 6.173 11.307 1.00 94.44 229 ASN A N 1
ATOM 1796 C CA . ASN A 1 229 ? -16.106 6.653 12.033 1.00 94.44 229 ASN A CA 1
ATOM 1797 C C . ASN A 1 229 ? -15.756 7.253 13.405 1.00 94.44 229 ASN A C 1
ATOM 1799 O O . ASN A 1 229 ? -16.567 7.953 14.004 1.00 94.44 229 ASN A O 1
ATOM 1803 N N . GLU A 1 230 ? -14.552 6.984 13.897 1.00 95.19 230 GLU A N 1
ATOM 1804 C CA . GLU A 1 230 ? -14.066 7.386 15.213 1.00 95.19 230 GLU A CA 1
ATOM 1805 C C . GLU A 1 230 ? -12.954 8.431 15.079 1.00 95.19 230 GLU A C 1
ATOM 1807 O O . GLU A 1 230 ? -12.086 8.322 14.206 1.00 95.19 230 GLU A O 1
ATOM 1812 N N . ASN A 1 231 ? -12.962 9.422 15.973 1.00 96.69 231 ASN A N 1
ATOM 1813 C CA . ASN A 1 231 ? -11.870 10.378 16.096 1.00 96.69 231 ASN A CA 1
ATOM 1814 C C . ASN A 1 231 ? -10.718 9.733 16.867 1.00 96.69 231 ASN A C 1
ATOM 1816 O O . ASN A 1 231 ? -10.807 9.542 18.078 1.00 96.69 231 ASN A O 1
ATOM 1820 N N . MET A 1 232 ? -9.642 9.405 16.165 1.00 97.38 232 MET A N 1
ATOM 1821 C CA . MET A 1 232 ? -8.422 8.866 16.759 1.00 97.38 232 MET A CA 1
ATOM 1822 C C . MET A 1 232 ? -7.185 9.519 16.148 1.00 97.38 232 MET A C 1
ATOM 1824 O O . MET A 1 232 ? -7.245 10.034 15.033 1.00 97.38 232 MET A O 1
ATOM 1828 N N . THR A 1 233 ? -6.051 9.461 16.845 1.00 98.31 233 THR A N 1
ATOM 1829 C CA . THR A 1 233 ? -4.739 9.763 16.252 1.00 98.31 233 THR A CA 1
ATOM 1830 C C . THR A 1 233 ? -4.141 8.468 15.719 1.00 98.31 233 THR A C 1
ATOM 1832 O O . THR A 1 233 ? -4.063 7.485 16.460 1.00 98.31 233 THR A O 1
ATOM 1835 N N . ILE A 1 234 ? -3.704 8.455 14.460 1.00 98.50 234 ILE A N 1
ATOM 1836 C CA . ILE A 1 234 ? -3.119 7.260 13.843 1.00 98.50 234 ILE A CA 1
ATOM 1837 C C . ILE A 1 234 ? -1.612 7.413 13.660 1.00 98.50 234 ILE A C 1
ATOM 1839 O O . ILE A 1 234 ? -1.106 8.503 13.394 1.00 98.50 234 ILE A O 1
ATOM 1843 N N . THR A 1 235 ? -0.893 6.302 13.767 1.00 98.50 235 THR A N 1
ATOM 1844 C CA . THR A 1 235 ? 0.508 6.195 13.365 1.00 98.50 235 THR A CA 1
ATOM 1845 C C . THR A 1 235 ? 0.612 5.209 12.209 1.00 98.50 235 THR A C 1
ATOM 1847 O O . THR A 1 235 ? 0.204 4.058 12.329 1.00 98.50 235 THR A O 1
ATOM 1850 N N . CYS A 1 236 ? 1.154 5.659 11.082 1.00 98.38 236 CYS A N 1
ATOM 1851 C CA . CYS A 1 236 ? 1.435 4.848 9.908 1.00 98.38 236 CYS A CA 1
ATOM 1852 C C . CYS A 1 236 ? 2.927 4.492 9.883 1.00 98.38 236 CYS A C 1
ATOM 1854 O O . CYS A 1 236 ? 3.779 5.358 9.687 1.00 98.38 236 CYS A O 1
ATOM 1856 N N . SER A 1 237 ? 3.241 3.214 10.086 1.00 97.75 237 SER A N 1
ATOM 1857 C CA . SER A 1 237 ? 4.576 2.640 9.903 1.00 97.75 237 SER A CA 1
ATOM 1858 C C . SER A 1 237 ? 4.671 2.010 8.520 1.00 97.75 237 SER A C 1
ATOM 1860 O O . SER A 1 237 ? 3.906 1.103 8.208 1.00 97.75 237 SER A O 1
ATOM 1862 N N . THR A 1 238 ? 5.613 2.465 7.696 1.00 98.06 238 THR A N 1
ATOM 1863 C CA . THR A 1 238 ? 5.898 1.896 6.373 1.00 98.06 238 THR A CA 1
ATOM 1864 C C . THR A 1 238 ? 7.304 1.309 6.374 1.00 98.06 238 THR A C 1
ATOM 1866 O O . THR A 1 238 ? 8.292 2.044 6.379 1.00 98.06 238 THR A O 1
ATOM 1869 N N . LYS A 1 239 ? 7.400 -0.022 6.371 1.00 97.69 239 LYS A N 1
ATOM 1870 C CA . LYS A 1 239 ? 8.657 -0.778 6.405 1.00 97.69 239 LYS A CA 1
ATOM 1871 C C . LYS A 1 239 ? 8.984 -1.316 5.026 1.00 97.69 239 LYS A C 1
ATOM 1873 O O . LYS A 1 239 ? 8.240 -2.131 4.486 1.00 97.69 239 LYS A O 1
ATOM 1878 N N . VAL A 1 240 ? 10.120 -0.909 4.479 1.00 98.00 240 VAL A N 1
ATOM 1879 C CA . VAL A 1 240 ? 10.649 -1.466 3.234 1.00 98.00 240 VAL A CA 1
ATOM 1880 C C . VAL A 1 240 ? 11.542 -2.647 3.575 1.00 98.00 240 VAL A C 1
ATOM 1882 O O . VAL A 1 240 ? 12.422 -2.544 4.436 1.00 98.00 240 VAL A O 1
ATOM 1885 N N . CYS A 1 241 ? 11.308 -3.769 2.905 1.00 97.38 241 CYS A N 1
ATOM 1886 C CA . CYS A 1 241 ? 11.932 -5.039 3.225 1.00 97.38 241 CYS A CA 1
ATOM 1887 C C . CYS A 1 241 ? 12.673 -5.617 2.016 1.00 97.38 241 CYS A C 1
ATOM 1889 O O . CYS A 1 241 ? 12.201 -5.551 0.881 1.00 97.38 241 CYS A O 1
ATOM 1891 N N . SER A 1 242 ? 13.830 -6.222 2.281 1.00 96.69 242 SER A N 1
ATOM 1892 C CA . SER A 1 242 ? 14.602 -6.986 1.304 1.00 96.69 242 SER A CA 1
ATOM 1893 C C . SER A 1 242 ? 14.933 -8.355 1.877 1.00 96.69 242 SER A C 1
ATOM 1895 O O . SER A 1 242 ? 15.463 -8.447 2.986 1.00 96.69 242 SER A O 1
ATOM 1897 N N . PHE A 1 243 ? 14.595 -9.420 1.146 1.00 96.31 243 PHE A N 1
ATOM 1898 C CA . PHE A 1 243 ? 14.762 -10.809 1.599 1.00 96.31 243 PHE A CA 1
ATOM 1899 C C . PHE A 1 243 ? 14.167 -11.039 3.002 1.00 96.31 243 PHE A C 1
ATOM 1901 O O . PHE A 1 243 ? 14.830 -11.566 3.896 1.00 96.31 243 PHE A O 1
ATOM 1908 N N . GLY A 1 244 ? 12.949 -10.529 3.224 1.00 95.06 244 GLY A N 1
ATOM 1909 C CA . GLY A 1 244 ? 12.248 -10.633 4.507 1.00 95.06 244 GLY A CA 1
ATOM 1910 C C . GLY A 1 244 ? 12.836 -9.794 5.646 1.00 95.06 244 GLY A C 1
ATOM 1911 O O . GLY A 1 244 ? 12.341 -9.847 6.765 1.00 95.06 244 GLY A O 1
ATOM 1912 N N . LYS A 1 245 ? 13.874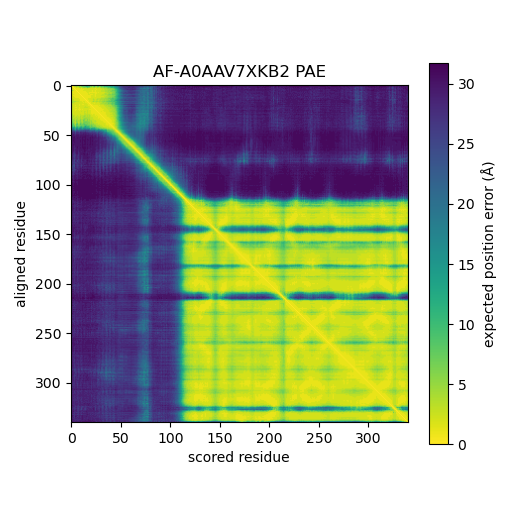 -8.984 5.409 1.00 96.19 245 LYS A N 1
ATOM 1913 C CA . LYS A 1 245 ? 14.493 -8.135 6.439 1.00 96.19 245 LYS A CA 1
ATOM 1914 C C . LYS A 1 245 ? 14.128 -6.674 6.231 1.00 96.19 245 LYS A C 1
ATOM 1916 O O . LYS A 1 245 ? 14.210 -6.173 5.114 1.00 96.19 245 LYS A O 1
ATOM 1921 N N . GLN A 1 246 ? 13.781 -5.981 7.314 1.00 95.94 246 GLN A N 1
ATOM 1922 C CA . GLN A 1 246 ? 13.569 -4.533 7.299 1.00 95.94 246 GLN A CA 1
ATOM 1923 C C . GLN A 1 246 ? 14.878 -3.817 6.941 1.00 95.94 246 GLN A C 1
ATOM 1925 O O . GLN A 1 246 ? 15.898 -4.025 7.598 1.00 95.94 246 GLN A O 1
ATOM 1930 N N . VAL A 1 247 ? 14.826 -2.973 5.910 1.00 96.06 247 VAL A N 1
ATOM 1931 C CA . VAL A 1 247 ? 15.948 -2.139 5.450 1.00 96.06 247 VAL A CA 1
ATOM 1932 C C . VAL A 1 247 ? 15.782 -0.706 5.940 1.00 96.06 247 VAL A C 1
ATOM 1934 O O . VAL A 1 247 ? 16.723 -0.106 6.447 1.00 96.06 247 VAL A O 1
ATOM 1937 N N . VAL A 1 248 ? 14.571 -0.165 5.811 1.00 96.62 248 VAL A N 1
ATOM 1938 C CA . VAL A 1 248 ? 14.213 1.178 6.272 1.00 96.62 248 VAL A CA 1
ATOM 1939 C C . VAL A 1 248 ? 12.767 1.180 6.750 1.00 96.62 248 VAL A C 1
ATOM 1941 O O . VAL A 1 248 ? 11.939 0.404 6.271 1.00 96.62 248 VAL A O 1
ATOM 1944 N N . GLU A 1 249 ? 12.466 2.049 7.706 1.00 96.94 249 GLU A N 1
ATOM 1945 C CA . GLU A 1 249 ? 11.121 2.283 8.215 1.00 96.94 249 GLU A CA 1
ATOM 1946 C C . GLU A 1 249 ? 10.856 3.782 8.268 1.00 96.94 249 GLU A C 1
ATOM 1948 O O . GLU A 1 249 ? 11.707 4.559 8.702 1.00 96.94 249 GLU A O 1
ATOM 1953 N N . LYS A 1 250 ? 9.667 4.175 7.819 1.00 97.62 250 LYS A N 1
ATOM 1954 C CA . LYS A 1 250 ? 9.154 5.532 7.953 1.00 97.62 250 LYS A CA 1
ATOM 1955 C C . LYS A 1 250 ? 7.951 5.513 8.884 1.00 97.62 250 LYS A C 1
ATOM 1957 O O . LYS A 1 250 ? 7.042 4.711 8.682 1.00 97.62 250 LYS A O 1
ATOM 1962 N N . LEU A 1 251 ? 7.963 6.387 9.886 1.00 97.50 251 LEU A N 1
ATOM 1963 C CA . LEU A 1 251 ? 6.860 6.579 10.823 1.00 97.50 251 LEU A CA 1
ATOM 1964 C C . LEU A 1 251 ? 6.227 7.945 10.578 1.00 97.50 251 LEU A C 1
ATOM 1966 O O . LEU A 1 251 ? 6.917 8.962 10.602 1.00 97.50 251 LEU A O 1
ATOM 1970 N N . GLU A 1 252 ? 4.916 7.962 10.378 1.00 98.00 252 GLU A N 1
ATOM 1971 C CA . GLU A 1 252 ? 4.128 9.174 10.155 1.00 98.00 252 GLU A CA 1
ATOM 1972 C C . GLU A 1 252 ? 2.959 9.183 11.136 1.00 98.00 252 GLU A C 1
ATOM 1974 O O . GLU A 1 252 ? 2.331 8.152 11.369 1.00 98.00 252 GLU A O 1
ATOM 1979 N N . THR A 1 253 ? 2.693 10.323 11.769 1.00 98.12 253 THR A N 1
ATOM 1980 C CA . THR A 1 253 ? 1.580 10.470 12.714 1.00 98.12 253 THR A CA 1
ATOM 1981 C C . THR A 1 253 ? 0.590 11.466 12.155 1.00 98.12 253 THR A C 1
ATOM 1983 O O . THR A 1 253 ? 0.961 12.609 11.911 1.00 98.12 253 THR A O 1
ATOM 1986 N N . GLU A 1 254 ? -0.659 11.037 12.014 1.00 97.88 254 GLU A N 1
ATOM 1987 C CA . GLU A 1 254 ? -1.728 11.851 11.453 1.00 97.88 254 GLU A CA 1
ATOM 1988 C C . GLU A 1 254 ? -2.891 12.021 12.418 1.00 97.88 254 GLU A C 1
ATOM 1990 O O . GLU A 1 254 ? -3.239 11.128 13.199 1.00 97.88 254 GLU A O 1
ATOM 1995 N N . TYR A 1 255 ? -3.521 13.186 12.311 1.00 97.56 255 TYR A N 1
ATOM 1996 C CA . TYR A 1 255 ? -4.664 13.585 13.118 1.00 97.56 255 TYR A CA 1
ATOM 1997 C C . TYR A 1 255 ? -5.914 13.647 12.249 1.00 97.56 255 TYR A C 1
ATOM 1999 O O . TYR A 1 255 ? -5.865 14.043 11.083 1.00 97.56 255 TYR A O 1
ATOM 2007 N N . ALA A 1 256 ? -7.041 13.266 12.837 1.00 96.88 256 ALA A N 1
ATOM 2008 C CA . ALA A 1 256 ? -8.312 13.252 12.144 1.00 96.88 256 ALA A CA 1
ATOM 2009 C C . ALA A 1 256 ? -8.768 14.663 11.751 1.00 96.88 256 ALA A C 1
ATOM 2011 O O . ALA A 1 256 ? -8.680 15.608 1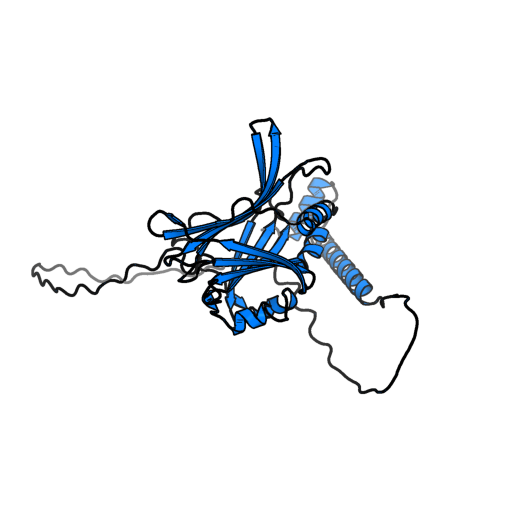2.538 1.00 96.88 256 ALA A O 1
ATOM 2012 N N . ARG A 1 257 ? -9.351 14.787 10.559 1.00 97.38 257 ARG A N 1
ATOM 2013 C CA . ARG A 1 257 ? -10.132 15.955 10.135 1.00 97.38 257 ARG A CA 1
ATOM 2014 C C . ARG A 1 257 ? -11.563 15.520 9.877 1.00 97.38 257 ARG A C 1
ATOM 2016 O O . ARG A 1 257 ? -11.783 14.533 9.185 1.00 97.38 257 ARG A O 1
ATOM 2023 N N . PHE A 1 258 ? -12.538 16.217 10.448 1.00 96.88 258 PHE A N 1
ATOM 2024 C CA . PHE A 1 258 ? -13.941 15.860 10.253 1.00 96.88 258 PHE A CA 1
ATOM 2025 C C . PHE A 1 258 ? -14.465 16.458 8.940 1.00 96.88 258 PHE A C 1
ATOM 2027 O O . PHE A 1 258 ? -14.576 17.675 8.811 1.00 96.88 258 PHE A O 1
ATOM 2034 N N . GLU A 1 259 ? -14.775 15.601 7.967 1.00 95.12 259 GLU A N 1
ATOM 2035 C CA . GLU A 1 259 ? -15.244 15.956 6.623 1.00 95.12 259 GLU A CA 1
ATOM 2036 C C . GLU A 1 259 ? -16.441 15.052 6.266 1.00 95.12 259 GLU A C 1
ATOM 2038 O O . GLU A 1 259 ? -16.364 13.833 6.397 1.00 95.12 259 GLU A O 1
ATOM 2043 N N . ASN A 1 260 ? -17.565 15.625 5.816 1.00 92.06 260 ASN A N 1
ATOM 2044 C CA . ASN A 1 260 ? -18.737 14.875 5.324 1.00 92.06 260 ASN A CA 1
ATOM 2045 C C . ASN A 1 260 ? -19.257 13.760 6.266 1.00 92.06 260 ASN A C 1
ATOM 2047 O O . ASN A 1 260 ? -19.678 12.698 5.811 1.00 92.06 260 ASN A O 1
ATOM 2051 N N . GLY A 1 261 ? -19.233 13.983 7.586 1.00 92.19 261 GLY A N 1
ATOM 2052 C CA . GLY A 1 261 ? -19.719 13.001 8.566 1.00 92.19 261 GLY A CA 1
ATOM 2053 C C . GLY A 1 261 ? -18.743 11.855 8.863 1.00 92.19 261 GLY A C 1
ATOM 2054 O O . GLY A 1 261 ? -19.146 10.830 9.423 1.00 92.19 261 GLY A O 1
ATOM 2055 N N . ARG A 1 262 ? -17.475 12.002 8.469 1.00 95.06 262 ARG A N 1
ATOM 2056 C CA . ARG A 1 262 ? -16.402 11.022 8.660 1.00 95.06 262 ARG A CA 1
ATOM 2057 C C . ARG A 1 262 ? -15.119 11.700 9.122 1.00 95.06 262 ARG A C 1
ATOM 2059 O O . ARG A 1 262 ? -14.893 12.878 8.858 1.00 95.06 262 ARG A O 1
ATOM 2066 N N . PHE A 1 263 ? -14.267 10.943 9.800 1.00 97.94 263 PHE A N 1
ATOM 2067 C CA . PHE A 1 263 ? -12.921 11.375 10.152 1.00 97.94 263 PHE A CA 1
ATOM 2068 C C . PHE A 1 263 ? -11.951 10.936 9.060 1.00 97.94 263 PHE A C 1
ATOM 2070 O O . PHE A 1 263 ? -11.822 9.748 8.772 1.00 97.94 263 PHE A O 1
ATOM 2077 N N . VAL A 1 264 ? -11.290 11.904 8.437 1.00 98.12 264 VAL A N 1
ATOM 2078 C CA . VAL A 1 264 ? -10.386 11.723 7.305 1.00 98.12 264 VAL A CA 1
ATOM 2079 C C . VAL A 1 264 ? -8.948 11.968 7.745 1.00 98.12 264 VAL A C 1
ATOM 2081 O O . VAL A 1 264 ? -8.656 12.931 8.456 1.00 98.12 264 VAL A O 1
ATOM 2084 N N . TYR A 1 265 ? -8.044 11.116 7.270 1.00 98.31 265 TYR A N 1
ATOM 2085 C CA . TYR A 1 265 ? -6.602 11.209 7.484 1.00 98.31 265 TYR A CA 1
ATOM 2086 C C . TYR A 1 265 ? -5.922 11.296 6.129 1.00 98.31 265 TYR A C 1
ATOM 2088 O O . TYR A 1 265 ? -6.184 10.462 5.262 1.00 98.31 265 TYR A O 1
ATOM 2096 N N . ARG A 1 266 ? -5.059 12.290 5.930 1.00 97.94 266 ARG A N 1
ATOM 2097 C CA . ARG A 1 266 ? -4.357 12.495 4.660 1.00 97.94 266 ARG A CA 1
ATOM 2098 C C . ARG A 1 266 ? -2.873 12.612 4.940 1.00 97.94 266 ARG A C 1
ATOM 2100 O O . ARG A 1 266 ? -2.472 13.506 5.671 1.00 97.94 266 ARG A O 1
ATOM 2107 N N . ILE A 1 267 ? -2.088 11.771 4.284 1.00 97.75 267 ILE A N 1
ATOM 2108 C CA . ILE A 1 267 ? -0.634 11.889 4.201 1.00 97.75 267 ILE A CA 1
ATOM 2109 C C . ILE A 1 267 ? -0.330 12.311 2.759 1.00 97.75 267 ILE A C 1
ATOM 2111 O O . ILE A 1 267 ? -0.151 11.440 1.905 1.00 97.75 267 ILE A O 1
ATOM 2115 N N . PRO A 1 268 ? -0.394 13.612 2.422 1.00 96.81 268 PRO A N 1
ATOM 2116 C CA . PRO A 1 268 ? -0.185 14.071 1.057 1.00 96.81 268 PRO A CA 1
ATOM 2117 C C . PRO A 1 268 ? 1.305 14.210 0.749 1.00 96.81 268 PRO A C 1
ATOM 2119 O O . PRO A 1 268 ? 2.055 14.772 1.544 1.00 96.81 268 PRO A O 1
ATOM 2122 N N . ARG A 1 269 ? 1.715 13.782 -0.451 1.00 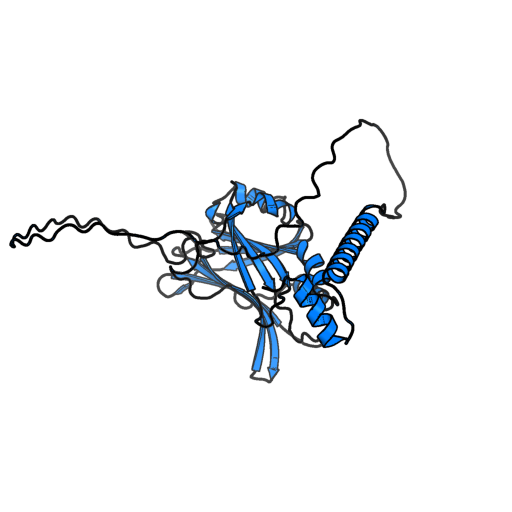96.88 269 ARG A N 1
ATOM 2123 C CA . ARG A 1 269 ? 3.047 14.063 -1.019 1.00 96.88 269 ARG A CA 1
ATOM 2124 C C . ARG A 1 269 ? 4.194 13.755 -0.052 1.00 96.88 269 ARG A C 1
ATOM 2126 O O . ARG A 1 269 ? 5.157 14.510 0.055 1.00 96.88 269 ARG A O 1
ATOM 2133 N N . SER A 1 270 ? 4.093 12.645 0.662 1.00 98.00 270 SER A N 1
ATOM 2134 C CA . SER A 1 270 ? 5.137 12.205 1.573 1.00 98.00 270 SER A CA 1
ATOM 2135 C C . SER A 1 270 ? 6.373 11.791 0.769 1.00 98.00 270 SER A C 1
ATOM 2137 O O . SER A 1 270 ? 6.267 10.893 -0.069 1.00 98.00 270 SER A O 1
ATOM 2139 N N . PRO A 1 271 ? 7.547 12.424 0.965 1.00 97.56 271 PRO A N 1
ATOM 2140 C CA . PRO A 1 271 ? 8.712 12.166 0.125 1.00 97.56 271 PRO A CA 1
ATOM 2141 C C . PRO A 1 271 ? 9.218 10.735 0.312 1.00 97.56 271 PRO A C 1
ATOM 2143 O O . PRO A 1 271 ? 9.346 10.248 1.446 1.00 97.56 271 PRO A O 1
ATOM 2146 N N . MET A 1 272 ? 9.530 10.067 -0.799 1.00 96.81 272 MET A N 1
ATOM 2147 C CA . MET A 1 272 ? 10.232 8.787 -0.763 1.00 96.81 272 MET A CA 1
ATOM 2148 C C . MET A 1 272 ? 11.644 8.979 -0.208 1.00 96.81 272 MET A C 1
ATOM 2150 O O . MET A 1 272 ? 12.289 10.000 -0.440 1.00 96.81 272 MET A O 1
ATOM 2154 N N . CYS A 1 273 ? 12.141 7.988 0.529 1.00 94.50 273 CYS A N 1
ATOM 2155 C CA . CYS A 1 273 ? 13.524 8.014 0.985 1.00 94.50 273 CYS A CA 1
ATOM 2156 C C . CYS A 1 273 ? 14.491 7.741 -0.176 1.00 94.50 273 CYS A C 1
ATOM 2158 O O . CYS A 1 273 ? 14.136 7.104 -1.171 1.00 94.50 273 CYS A O 1
ATOM 2160 N N . GLU A 1 274 ? 15.742 8.165 -0.012 1.00 94.31 274 GLU A N 1
ATOM 2161 C CA . GLU A 1 274 ? 16.789 8.005 -1.025 1.00 94.31 274 GLU A CA 1
ATOM 2162 C C . GLU A 1 274 ? 16.965 6.542 -1.467 1.00 94.31 274 GLU A C 1
ATOM 2164 O O . GLU A 1 274 ? 17.125 6.258 -2.652 1.00 94.31 274 GLU A O 1
ATOM 2169 N N . TYR A 1 275 ? 16.846 5.593 -0.529 1.00 95.38 275 TYR A N 1
ATOM 2170 C CA . TYR A 1 275 ? 16.878 4.161 -0.832 1.00 95.38 275 TYR A CA 1
ATOM 2171 C C . TYR A 1 275 ? 15.823 3.766 -1.875 1.00 95.38 275 TYR A C 1
ATOM 2173 O O . TYR A 1 275 ? 16.144 3.070 -2.836 1.00 95.38 275 TYR A O 1
ATOM 2181 N N . MET A 1 276 ? 14.580 4.229 -1.707 1.00 96.50 276 MET A N 1
ATOM 2182 C CA . MET A 1 276 ? 13.471 3.909 -2.610 1.00 96.50 276 MET A CA 1
ATOM 2183 C C . MET A 1 276 ? 13.658 4.536 -3.988 1.00 96.50 276 MET A C 1
ATOM 2185 O O . MET A 1 276 ? 13.437 3.872 -4.998 1.00 96.50 276 MET A O 1
ATOM 2189 N N . ILE A 1 277 ? 14.115 5.786 -4.029 1.00 94.62 277 ILE A N 1
ATOM 2190 C CA . ILE A 1 277 ? 14.401 6.491 -5.281 1.00 94.62 277 ILE A CA 1
ATOM 2191 C C . ILE A 1 277 ? 15.501 5.738 -6.042 1.00 94.62 277 ILE A C 1
ATOM 2193 O O . ILE A 1 277 ? 15.285 5.283 -7.166 1.00 94.62 277 ILE A O 1
ATOM 2197 N N . ASN A 1 278 ? 16.640 5.482 -5.393 1.00 94.06 278 ASN A N 1
ATOM 2198 C CA . ASN A 1 278 ? 17.755 4.730 -5.972 1.00 94.06 278 ASN A CA 1
ATOM 2199 C C . ASN A 1 278 ? 17.346 3.317 -6.418 1.00 94.06 278 ASN A C 1
ATOM 2201 O O . ASN A 1 278 ? 17.831 2.825 -7.440 1.00 94.06 278 ASN A O 1
ATOM 2205 N N . PHE A 1 279 ? 16.453 2.659 -5.675 1.00 96.25 279 PHE A N 1
ATOM 2206 C CA . PHE A 1 279 ? 15.903 1.360 -6.048 1.00 96.25 279 PHE A CA 1
ATOM 2207 C C . PHE A 1 279 ? 15.106 1.436 -7.356 1.00 96.25 279 PHE A C 1
ATOM 2209 O O . PHE A 1 279 ? 15.386 0.659 -8.267 1.00 96.25 279 PHE A O 1
ATOM 2216 N N . ILE A 1 280 ? 14.181 2.395 -7.492 1.00 95.06 280 ILE A N 1
ATOM 2217 C CA . ILE A 1 280 ? 13.390 2.602 -8.718 1.00 95.06 280 ILE A CA 1
ATOM 2218 C C . ILE A 1 280 ? 14.310 2.889 -9.910 1.00 95.06 280 ILE A C 1
ATOM 2220 O O . ILE A 1 280 ? 14.156 2.270 -10.967 1.00 95.06 280 ILE A O 1
ATOM 2224 N N . HIS A 1 281 ? 15.310 3.760 -9.733 1.00 92.50 281 HIS A N 1
ATOM 2225 C CA . HIS A 1 281 ? 16.298 4.054 -10.772 1.00 92.50 281 HIS A CA 1
ATOM 2226 C C . HIS A 1 281 ? 17.045 2.790 -11.214 1.00 92.50 281 HIS A C 1
ATOM 2228 O O . HIS A 1 281 ? 17.064 2.477 -12.404 1.00 92.50 281 HIS A O 1
ATOM 2234 N N . LYS A 1 282 ? 17.623 2.021 -10.284 1.00 94.56 282 LYS A N 1
ATOM 2235 C CA . LYS A 1 282 ? 18.356 0.786 -10.619 1.00 94.56 282 LYS A CA 1
ATOM 2236 C C . LYS A 1 282 ? 17.460 -0.261 -11.274 1.00 94.56 282 LYS A C 1
ATOM 2238 O O . LYS A 1 282 ? 17.881 -0.903 -12.231 1.00 94.56 282 LYS A O 1
ATOM 2243 N N . LEU A 1 283 ? 16.232 -0.415 -10.782 1.00 95.50 283 LEU A N 1
ATOM 2244 C CA . LEU A 1 283 ? 15.262 -1.366 -11.313 1.00 95.50 283 LEU A CA 1
ATOM 2245 C C . LEU A 1 283 ? 14.906 -1.038 -12.766 1.00 95.50 283 LEU A C 1
ATOM 2247 O O . LEU A 1 283 ? 14.921 -1.928 -13.610 1.00 95.50 283 LEU A O 1
ATOM 2251 N N . LYS A 1 284 ? 14.652 0.239 -13.072 1.00 91.75 284 LYS A N 1
ATOM 2252 C CA . LYS A 1 284 ? 14.316 0.697 -14.425 1.00 91.75 284 LYS A CA 1
ATOM 2253 C C . LYS A 1 284 ? 15.450 0.485 -15.436 1.00 91.75 284 LYS A C 1
ATOM 2255 O O . LYS A 1 284 ? 15.170 0.225 -16.601 1.00 91.75 284 LYS A O 1
ATOM 2260 N N . HIS A 1 285 ? 16.708 0.575 -15.006 1.00 91.69 285 HIS A N 1
ATOM 2261 C CA . HIS A 1 285 ? 17.871 0.379 -15.880 1.00 91.69 285 HIS A CA 1
ATOM 2262 C C . HIS A 1 285 ? 18.163 -1.091 -16.212 1.00 91.69 285 HIS A C 1
ATOM 2264 O O . HIS A 1 285 ? 19.047 -1.374 -17.023 1.00 91.69 285 HIS A O 1
ATOM 2270 N N . LEU A 1 286 ? 17.440 -2.042 -15.614 1.00 94.44 286 LEU A N 1
ATOM 2271 C CA . LEU A 1 286 ? 17.571 -3.440 -16.002 1.00 94.44 286 LEU A CA 1
ATOM 2272 C C . LEU A 1 286 ? 17.058 -3.638 -17.437 1.00 94.44 286 LEU A C 1
ATOM 2274 O O . LEU A 1 286 ? 15.994 -3.132 -17.789 1.00 94.44 286 LEU A O 1
ATOM 2278 N N . PRO A 1 287 ? 17.771 -4.412 -18.270 1.00 92.06 287 PRO A N 1
ATOM 2279 C CA . PRO A 1 287 ? 17.477 -4.496 -19.699 1.00 92.06 287 PRO A CA 1
ATOM 2280 C C . PRO A 1 287 ? 16.172 -5.239 -20.003 1.00 92.06 287 PRO A C 1
ATOM 2282 O O . PRO A 1 287 ? 15.571 -5.031 -21.054 1.00 92.06 287 PRO A O 1
ATOM 2285 N N . GLU A 1 288 ? 15.728 -6.122 -19.104 1.00 94.19 288 GLU A N 1
ATOM 2286 C CA . GLU A 1 288 ? 14.582 -6.995 -19.342 1.00 94.19 288 GLU A CA 1
ATOM 2287 C C . GLU A 1 288 ? 13.632 -7.062 -18.140 1.00 94.19 288 GLU A C 1
ATOM 2289 O O . GLU A 1 288 ? 14.060 -7.211 -16.993 1.00 94.19 288 GLU A O 1
ATOM 2294 N N . LYS A 1 289 ? 12.315 -7.061 -18.407 1.00 93.00 289 LYS A N 1
ATOM 2295 C CA . LYS A 1 289 ? 11.263 -7.114 -17.369 1.00 93.00 289 LYS A CA 1
ATOM 2296 C C . LYS A 1 289 ? 11.389 -8.324 -16.440 1.00 93.00 289 LYS A C 1
ATOM 2298 O O . LYS A 1 289 ? 11.078 -8.227 -15.258 1.00 93.00 289 LYS A O 1
ATOM 2303 N N . TYR A 1 290 ? 11.867 -9.467 -16.937 1.00 95.19 290 TYR A N 1
ATOM 2304 C CA . TYR A 1 290 ? 12.048 -10.644 -16.083 1.00 95.19 290 TYR A CA 1
ATOM 2305 C C . TYR A 1 290 ? 13.149 -10.429 -15.031 1.00 95.19 290 TYR A C 1
ATOM 2307 O O . TYR A 1 290 ? 13.048 -10.976 -13.933 1.00 95.19 290 TYR A O 1
ATOM 2315 N N . MET A 1 291 ? 14.191 -9.647 -15.348 1.00 96.81 291 MET A N 1
ATOM 2316 C CA . MET A 1 291 ? 15.244 -9.301 -14.391 1.00 96.81 291 MET A CA 1
ATOM 2317 C C . MET A 1 291 ? 14.681 -8.377 -13.315 1.00 96.81 291 MET A C 1
ATOM 2319 O O . MET A 1 291 ? 14.934 -8.603 -12.136 1.00 96.81 291 MET A O 1
ATOM 2323 N N . MET A 1 292 ? 13.846 -7.410 -13.710 1.00 96.94 292 MET A N 1
ATOM 2324 C CA . MET A 1 292 ? 13.127 -6.546 -12.771 1.00 96.94 292 MET A CA 1
ATOM 2325 C C . MET A 1 292 ? 12.261 -7.369 -11.813 1.00 96.94 292 MET A C 1
ATOM 2327 O O . MET A 1 292 ? 12.383 -7.229 -10.601 1.00 96.94 292 MET A O 1
ATOM 2331 N N . ASN A 1 293 ? 11.462 -8.301 -12.337 1.00 97.62 293 ASN A N 1
ATOM 2332 C CA . ASN A 1 293 ? 10.630 -9.179 -11.511 1.00 97.62 293 ASN A CA 1
ATOM 2333 C C . ASN A 1 293 ? 11.454 -10.102 -10.601 1.00 97.62 293 ASN A C 1
ATOM 2335 O O . ASN A 1 293 ? 11.033 -10.373 -9.484 1.00 97.62 293 ASN A O 1
ATOM 2339 N N . SER A 1 294 ? 12.644 -10.536 -11.031 1.00 97.75 294 SER A N 1
ATOM 2340 C CA . SER A 1 294 ? 13.552 -11.328 -10.180 1.00 97.75 294 SER A CA 1
ATOM 2341 C C . SER A 1 294 ? 14.077 -10.516 -8.989 1.00 97.75 294 SER A C 1
ATOM 2343 O O . SER A 1 294 ? 14.292 -11.062 -7.911 1.00 97.75 294 SER A O 1
ATOM 2345 N N . VAL A 1 295 ? 14.280 -9.206 -9.169 1.00 97.56 295 VAL A N 1
ATOM 2346 C CA . VAL A 1 295 ? 14.627 -8.291 -8.070 1.00 97.56 295 VAL A CA 1
ATOM 2347 C C . VAL A 1 295 ? 13.411 -8.042 -7.175 1.00 97.56 295 VAL A C 1
ATOM 2349 O O . VAL A 1 295 ? 13.530 -8.117 -5.952 1.00 97.56 295 VAL A O 1
ATOM 2352 N N . LEU A 1 296 ? 12.241 -7.788 -7.770 1.00 98.12 296 LEU A N 1
ATOM 2353 C CA . LEU A 1 296 ? 11.007 -7.508 -7.032 1.00 98.12 296 LEU A CA 1
ATOM 2354 C C . LEU A 1 296 ? 10.483 -8.705 -6.223 1.00 98.12 296 LEU A C 1
ATOM 2356 O O . LEU A 1 296 ? 9.808 -8.497 -5.223 1.00 98.12 296 LEU A O 1
ATOM 2360 N N . GLU A 1 297 ? 10.845 -9.940 -6.584 1.00 96.69 297 GLU A N 1
ATOM 2361 C CA . GLU A 1 297 ? 10.455 -11.162 -5.859 1.00 96.69 297 GLU A CA 1
ATOM 2362 C C . GLU A 1 297 ? 10.824 -11.126 -4.365 1.00 96.69 297 GLU A C 1
ATOM 2364 O O . GLU A 1 297 ? 10.116 -11.687 -3.529 1.00 96.69 297 GLU A O 1
ATOM 2369 N N . ASN A 1 298 ? 11.922 -10.445 -4.024 1.00 95.62 298 ASN A N 1
ATOM 2370 C CA . ASN A 1 298 ? 12.407 -10.306 -2.650 1.00 95.62 298 ASN A CA 1
ATOM 2371 C C . ASN A 1 298 ? 12.301 -8.870 -2.123 1.00 95.62 298 ASN A C 1
ATOM 2373 O O . ASN A 1 298 ? 12.896 -8.561 -1.089 1.00 95.62 298 ASN A O 1
ATOM 2377 N N . PHE A 1 299 ? 11.571 -8.003 -2.825 1.00 98.44 299 PHE A N 1
ATOM 2378 C CA . PHE A 1 299 ? 11.288 -6.635 -2.416 1.00 98.44 299 PHE A CA 1
ATOM 2379 C C . PHE A 1 299 ? 9.825 -6.527 -1.989 1.00 98.44 299 PHE A C 1
ATOM 2381 O O . PHE A 1 299 ? 8.911 -6.740 -2.786 1.00 98.44 299 PHE A O 1
ATOM 2388 N N . THR A 1 300 ? 9.598 -6.178 -0.728 1.00 98.62 300 THR A N 1
ATOM 2389 C CA . THR A 1 300 ? 8.250 -6.044 -0.170 1.00 98.62 300 THR A CA 1
ATOM 2390 C C . THR A 1 300 ? 8.143 -4.800 0.694 1.00 98.62 300 THR A C 1
ATOM 2392 O O . THR A 1 300 ? 9.141 -4.248 1.164 1.00 98.62 300 THR A O 1
ATOM 2395 N N . ILE A 1 301 ? 6.915 -4.333 0.902 1.00 98.56 301 ILE A N 1
ATOM 2396 C CA . ILE A 1 301 ? 6.630 -3.238 1.831 1.00 98.56 301 ILE A CA 1
ATOM 2397 C C . ILE A 1 301 ? 5.557 -3.712 2.803 1.00 98.56 301 ILE A C 1
ATOM 2399 O O . ILE A 1 301 ? 4.552 -4.277 2.385 1.00 98.56 301 ILE A O 1
ATOM 2403 N N . LEU A 1 302 ? 5.766 -3.492 4.096 1.00 98.56 302 LEU A N 1
ATOM 2404 C CA . LEU A 1 302 ? 4.772 -3.747 5.131 1.00 98.56 302 LEU A CA 1
ATOM 2405 C C . LEU A 1 302 ? 4.318 -2.412 5.710 1.00 98.56 302 LEU A C 1
ATOM 2407 O O . LEU A 1 302 ? 5.119 -1.699 6.315 1.00 98.56 302 LEU A O 1
ATOM 2411 N N . GLN A 1 303 ? 3.046 -2.083 5.527 1.00 98.50 303 GLN A N 1
ATOM 2412 C CA . GLN A 1 303 ? 2.439 -0.892 6.102 1.00 98.50 303 GLN A CA 1
ATOM 2413 C C . GLN A 1 303 ? 1.540 -1.280 7.271 1.00 98.50 303 GLN A C 1
ATOM 2415 O O . GLN A 1 303 ? 0.652 -2.114 7.123 1.00 98.50 303 GLN A O 1
ATOM 2420 N N . VAL A 1 304 ? 1.766 -0.677 8.433 1.00 98.44 304 VAL A N 1
ATOM 2421 C CA . VAL A 1 304 ? 1.006 -0.934 9.657 1.00 98.44 304 VAL A CA 1
ATOM 2422 C C . VAL A 1 304 ? 0.463 0.391 10.163 1.00 98.44 304 VAL A C 1
ATOM 2424 O O . VAL A 1 304 ? 1.229 1.280 10.527 1.00 98.44 304 VAL A O 1
ATOM 2427 N N . VAL A 1 305 ? -0.859 0.519 10.181 1.00 98.62 305 VAL A N 1
ATOM 2428 C CA . VAL A 1 305 ? -1.555 1.679 10.732 1.00 98.62 305 VAL A CA 1
ATOM 2429 C C . VAL A 1 305 ? -2.088 1.305 12.103 1.00 98.62 305 VAL A C 1
ATOM 2431 O O . VAL A 1 305 ? -2.862 0.355 12.235 1.00 98.62 305 VAL A O 1
ATOM 2434 N N . THR A 1 306 ? -1.673 2.041 13.127 1.00 98.38 306 THR A N 1
ATOM 2435 C CA . THR A 1 306 ? -2.073 1.807 14.515 1.00 98.38 306 THR A CA 1
ATOM 2436 C C . THR A 1 306 ? -2.768 3.020 15.106 1.00 98.38 306 THR A C 1
ATOM 2438 O O . THR A 1 306 ? -2.509 4.158 14.717 1.00 98.38 306 THR A O 1
ATOM 2441 N N . ASN A 1 307 ? -3.643 2.785 16.079 1.00 98.19 307 ASN A N 1
ATOM 2442 C CA . ASN A 1 307 ? -4.107 3.848 16.958 1.00 98.19 307 AS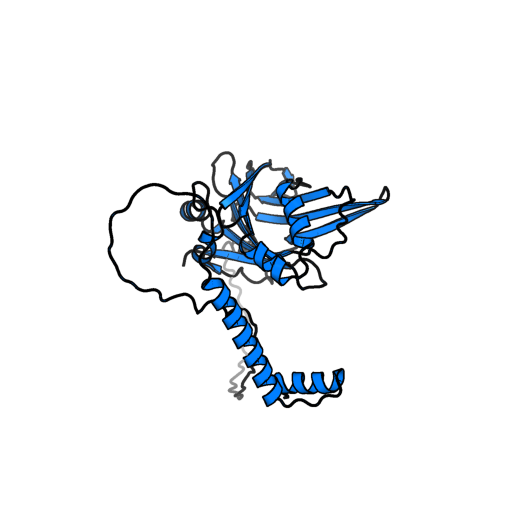N A CA 1
ATOM 2443 C C . ASN A 1 307 ? -2.954 4.229 17.903 1.00 98.19 307 ASN A C 1
ATOM 2445 O O . ASN A 1 307 ? -2.397 3.371 18.592 1.00 98.19 307 ASN A O 1
ATOM 2449 N N . ARG A 1 308 ? -2.582 5.512 17.926 1.00 97.62 308 ARG A N 1
ATOM 2450 C CA . ARG A 1 308 ? -1.424 6.008 18.683 1.00 97.62 308 ARG A CA 1
ATOM 2451 C C . ARG A 1 308 ? -1.588 5.839 20.194 1.00 97.62 308 ARG A C 1
ATOM 2453 O O . ARG A 1 308 ? -0.601 5.604 20.885 1.00 97.62 308 ARG A O 1
ATOM 2460 N N . GLU A 1 309 ? -2.806 5.952 20.707 1.00 97.06 309 GLU A N 1
ATOM 2461 C CA . GLU A 1 309 ? -3.087 5.880 22.142 1.00 97.06 309 GLU A CA 1
ATOM 2462 C C . GLU A 1 309 ? -3.210 4.429 22.608 1.00 97.06 309 GLU A C 1
ATOM 2464 O O . GLU A 1 309 ? -2.562 4.026 23.571 1.00 97.06 309 GLU A O 1
ATOM 2469 N N . THR A 1 310 ? -3.996 3.618 21.894 1.00 97.12 310 THR A N 1
ATOM 2470 C CA . THR A 1 310 ? -4.299 2.238 22.311 1.00 97.12 310 THR A CA 1
ATOM 2471 C C . THR A 1 310 ? -3.290 1.208 21.806 1.00 97.12 310 THR A C 1
ATOM 2473 O O . THR A 1 310 ? -3.287 0.072 22.279 1.00 97.12 310 THR A O 1
ATOM 2476 N N . GLN A 1 311 ? -2.439 1.574 20.840 1.00 96.00 311 GLN A N 1
ATOM 2477 C CA . GLN A 1 311 ? -1.514 0.667 20.142 1.00 96.00 311 GLN A CA 1
ATOM 2478 C C . GLN A 1 311 ? -2.222 -0.506 19.430 1.00 96.00 311 GLN A C 1
ATOM 2480 O O . GLN A 1 311 ? -1.607 -1.536 19.123 1.00 96.00 311 GLN A O 1
ATOM 2485 N N . GLU A 1 312 ? -3.523 -0.361 19.167 1.00 96.69 312 GLU A N 1
ATOM 2486 C CA . GLU A 1 312 ? -4.327 -1.296 18.384 1.00 96.69 312 GLU A CA 1
ATOM 2487 C C . GLU A 1 312 ? -3.939 -1.220 16.903 1.00 96.69 312 GLU A C 1
ATOM 2489 O O . GLU A 1 312 ? -3.732 -0.132 16.364 1.00 96.69 312 GLU A O 1
ATOM 2494 N N . THR A 1 313 ? -3.865 -2.373 16.233 1.00 98.12 313 THR A N 1
ATOM 2495 C CA . THR A 1 313 ? -3.658 -2.426 14.778 1.00 98.12 313 THR A CA 1
ATOM 2496 C C . THR A 1 313 ? -4.979 -2.158 14.066 1.00 98.12 313 THR A C 1
ATOM 2498 O O . THR A 1 313 ? -5.923 -2.932 14.197 1.00 98.12 313 THR A O 1
ATOM 2501 N N . LEU A 1 314 ? -5.037 -1.070 13.301 1.00 98.38 314 LEU A N 1
ATOM 2502 C CA . LEU A 1 314 ? -6.217 -0.654 12.540 1.00 98.38 314 LEU A CA 1
ATOM 2503 C C . LEU A 1 314 ? -6.218 -1.257 11.135 1.00 98.38 314 LEU A C 1
ATOM 2505 O O . LEU A 1 314 ? -7.256 -1.717 10.662 1.00 98.38 314 LEU A O 1
ATOM 2509 N N . LEU A 1 315 ? -5.050 -1.256 10.486 1.00 98.62 315 LEU A N 1
ATOM 2510 C CA . LEU A 1 315 ? -4.785 -1.885 9.194 1.00 98.62 315 LEU A CA 1
ATOM 2511 C C . LEU A 1 315 ? -3.345 -2.403 9.158 1.00 98.62 315 LEU A C 1
ATOM 2513 O O . LEU A 1 315 ? -2.428 -1.766 9.672 1.00 98.62 315 LEU A O 1
ATOM 2517 N N . CYS A 1 316 ? -3.142 -3.540 8.508 1.00 98.69 316 CYS A N 1
ATOM 2518 C CA . CYS A 1 316 ? -1.839 -4.094 8.185 1.00 98.69 316 CYS A CA 1
ATOM 2519 C C . CYS A 1 316 ? -1.865 -4.572 6.732 1.00 98.69 316 CYS A C 1
ATOM 2521 O O . CYS A 1 316 ? -2.628 -5.472 6.378 1.00 98.69 316 CYS A O 1
ATOM 2523 N N . ILE A 1 317 ? -1.065 -3.941 5.879 1.00 98.81 317 ILE A N 1
ATOM 2524 C CA . ILE A 1 317 ? -1.077 -4.158 4.437 1.00 98.81 317 ILE A CA 1
ATOM 2525 C C . ILE A 1 317 ? 0.313 -4.612 4.004 1.00 98.81 317 ILE A C 1
ATOM 2527 O O . ILE A 1 317 ? 1.298 -3.879 4.110 1.00 98.81 317 ILE A O 1
ATOM 2531 N N . ALA A 1 318 ? 0.380 -5.847 3.529 1.00 98.75 318 ALA A N 1
ATOM 2532 C CA . ALA A 1 318 ? 1.549 -6.430 2.898 1.00 98.75 318 ALA A CA 1
ATOM 2533 C C . ALA A 1 318 ? 1.522 -6.107 1.399 1.00 98.75 318 ALA A C 1
ATOM 2535 O O . ALA A 1 318 ? 0.556 -6.437 0.718 1.00 98.75 318 ALA A O 1
ATOM 2536 N N . TYR A 1 319 ? 2.576 -5.496 0.868 1.00 98.81 319 TYR A N 1
ATOM 2537 C CA . TYR A 1 319 ? 2.712 -5.186 -0.553 1.00 98.81 319 TYR A CA 1
ATOM 2538 C C . TYR A 1 319 ? 3.778 -6.070 -1.198 1.00 98.81 319 TYR A C 1
ATOM 2540 O O . TYR A 1 319 ? 4.916 -6.141 -0.721 1.00 98.81 319 TYR A O 1
ATOM 2548 N N . VAL A 1 320 ? 3.408 -6.702 -2.309 1.00 98.69 320 VAL A N 1
ATOM 2549 C CA . VAL A 1 320 ? 4.303 -7.457 -3.197 1.00 98.69 320 VAL A CA 1
ATOM 2550 C C . VAL A 1 320 ? 4.202 -6.900 -4.612 1.00 98.69 320 VAL A C 1
ATOM 2552 O O . VAL A 1 320 ? 3.164 -6.354 -4.993 1.00 98.69 320 VAL A O 1
ATOM 2555 N N . PHE A 1 321 ? 5.271 -7.023 -5.397 1.00 98.50 321 PHE A N 1
ATOM 2556 C CA . PHE A 1 321 ? 5.416 -6.260 -6.634 1.00 98.50 321 PHE A CA 1
ATOM 2557 C C . PHE A 1 321 ? 5.844 -7.128 -7.820 1.00 98.50 321 PHE A C 1
ATOM 2559 O O . PHE A 1 321 ? 6.688 -8.011 -7.710 1.00 98.50 321 PHE A O 1
ATOM 2566 N N . GLU A 1 322 ? 5.299 -6.798 -8.981 1.00 97.62 322 GLU A N 1
ATOM 2567 C CA . GLU A 1 322 ? 5.792 -7.147 -10.309 1.00 97.62 322 GLU A CA 1
ATOM 2568 C C . GLU A 1 322 ? 5.810 -5.870 -11.161 1.00 97.62 322 GLU A C 1
ATOM 2570 O O . GLU A 1 322 ? 5.177 -4.871 -10.824 1.00 97.62 322 GLU A O 1
ATOM 2575 N N . VAL A 1 323 ? 6.519 -5.881 -12.285 1.00 96.44 323 VAL A N 1
ATOM 2576 C CA . VAL A 1 323 ? 6.451 -4.805 -13.279 1.00 96.44 323 VAL A CA 1
ATOM 2577 C C . VAL A 1 323 ? 5.254 -5.027 -14.195 1.00 96.44 323 VAL A C 1
ATOM 2579 O O . VAL A 1 323 ? 5.030 -6.136 -14.691 1.00 96.44 323 VAL A O 1
ATOM 2582 N N . SER A 1 324 ? 4.504 -3.960 -14.469 1.00 94.19 324 SER A N 1
ATOM 2583 C CA . SER A 1 324 ? 3.383 -3.995 -15.402 1.00 94.19 324 SER A CA 1
ATOM 2584 C C . SER A 1 324 ? 3.840 -4.391 -16.808 1.00 94.19 324 SER A C 1
ATOM 2586 O O . SER A 1 324 ? 4.823 -3.894 -17.375 1.00 94.19 324 SER A O 1
ATOM 2588 N N . THR A 1 325 ? 3.108 -5.332 -17.399 1.00 85.69 325 THR A N 1
ATOM 2589 C CA . THR A 1 325 ? 3.240 -5.674 -18.822 1.00 85.69 325 THR A CA 1
ATOM 2590 C C . THR A 1 325 ? 2.262 -4.894 -19.691 1.00 85.69 325 THR A C 1
ATOM 2592 O O . THR A 1 325 ? 2.412 -4.908 -20.909 1.00 85.69 325 THR A O 1
ATOM 2595 N N . SER A 1 326 ? 1.310 -4.199 -19.067 1.00 73.06 326 SER A N 1
ATOM 2596 C CA . SER A 1 326 ? 0.265 -3.442 -19.738 1.00 73.06 326 SER A CA 1
ATOM 2597 C C . SER A 1 326 ? 0.796 -2.107 -20.252 1.00 73.06 326 SER A C 1
ATOM 2599 O O . SER A 1 326 ? 1.578 -1.440 -19.578 1.00 73.06 326 SER A O 1
ATOM 2601 N N . GLU A 1 327 ? 0.319 -1.694 -21.424 1.00 68.69 327 GLU A N 1
ATOM 2602 C CA . GLU A 1 327 ? 0.430 -0.304 -21.892 1.00 68.69 327 GLU A CA 1
ATOM 2603 C C . GLU A 1 327 ? -0.505 0.633 -21.106 1.00 68.69 327 GLU A C 1
ATOM 2605 O O . GLU A 1 327 ? -0.309 1.841 -21.097 1.00 68.69 327 GLU A O 1
ATOM 2610 N N . HIS A 1 328 ? -1.500 0.079 -20.404 1.00 67.75 328 HIS A N 1
ATOM 2611 C CA . HIS A 1 328 ? -2.545 0.821 -19.690 1.00 67.75 328 HIS A CA 1
ATOM 2612 C C . HIS A 1 328 ? -2.157 1.201 -18.248 1.00 67.75 328 HIS A C 1
ATOM 2614 O O . HIS A 1 328 ? -3.033 1.464 -17.429 1.00 67.75 328 HIS A O 1
ATOM 2620 N N . GLY A 1 329 ? -0.863 1.196 -17.923 1.00 86.12 329 GLY A N 1
ATOM 2621 C CA . GLY A 1 329 ? -0.347 1.659 -16.635 1.00 86.12 329 GLY A CA 1
ATOM 2622 C C . GLY A 1 329 ? -0.338 0.617 -15.513 1.00 86.12 329 GLY A C 1
ATOM 2623 O O . GLY A 1 329 ? -0.215 -0.595 -15.746 1.00 86.12 329 GLY A O 1
ATOM 2624 N N . ALA A 1 330 ? -0.394 1.112 -14.276 1.00 93.44 330 ALA A N 1
ATOM 2625 C CA . ALA A 1 330 ? -0.281 0.306 -13.068 1.00 93.44 330 ALA A CA 1
ATOM 2626 C C . ALA A 1 330 ? -1.573 -0.470 -12.775 1.00 93.44 330 ALA A C 1
ATOM 2628 O O . ALA A 1 330 ? -2.677 0.017 -13.005 1.00 93.44 330 ALA A O 1
ATOM 2629 N N . GLN A 1 331 ? -1.438 -1.678 -12.232 1.00 95.56 331 GLN A N 1
ATOM 2630 C CA . GLN A 1 331 ? -2.568 -2.516 -11.818 1.00 95.56 331 GLN A CA 1
ATOM 2631 C C . GLN A 1 331 ? -2.326 -3.071 -10.420 1.00 95.56 331 GLN A C 1
ATOM 2633 O O . GLN A 1 331 ? -1.191 -3.110 -9.941 1.00 95.56 331 GLN A O 1
ATOM 2638 N N . HIS A 1 332 ? -3.385 -3.531 -9.762 1.00 96.94 332 HIS A N 1
ATOM 2639 C CA . HIS A 1 332 ? -3.266 -4.186 -8.471 1.00 96.94 332 HIS A CA 1
ATOM 2640 C C . HIS A 1 332 ? -4.347 -5.244 -8.269 1.00 96.94 332 HIS A C 1
ATOM 2642 O O . HIS A 1 332 ? -5.379 -5.237 -8.938 1.00 96.94 332 HIS A O 1
ATOM 2648 N N . HIS A 1 333 ? -4.103 -6.150 -7.329 1.00 97.56 333 HIS A N 1
ATOM 2649 C CA . HIS A 1 333 ? -5.103 -7.073 -6.812 1.00 97.56 333 HIS A CA 1
ATOM 2650 C C . HIS A 1 333 ? -4.999 -7.137 -5.291 1.00 97.56 333 HIS A C 1
ATOM 2652 O O . HIS A 1 333 ? -3.892 -7.129 -4.745 1.00 97.56 333 HIS A O 1
ATOM 2658 N N . ILE A 1 334 ? -6.146 -7.180 -4.618 1.00 98.38 334 ILE A N 1
ATOM 2659 C CA . ILE A 1 334 ? -6.251 -7.101 -3.160 1.00 98.38 334 ILE A CA 1
ATOM 2660 C C . ILE A 1 334 ? -6.762 -8.439 -2.635 1.00 98.38 334 ILE A C 1
ATOM 2662 O O . ILE A 1 334 ? -7.758 -8.969 -3.118 1.00 98.38 334 ILE A O 1
ATOM 2666 N N . TYR A 1 335 ? -6.095 -8.950 -1.610 1.00 98.50 335 TYR A N 1
ATOM 2667 C CA . TYR A 1 335 ? -6.435 -10.180 -0.917 1.00 98.50 335 TYR A CA 1
ATOM 2668 C C . TYR A 1 335 ? -6.624 -9.907 0.571 1.00 98.50 335 TYR A C 1
ATOM 2670 O O . TYR A 1 335 ? -5.934 -9.072 1.164 1.00 98.50 335 TYR A O 1
ATOM 2678 N N . ARG A 1 336 ? -7.508 -10.673 1.203 1.00 98.25 336 ARG A N 1
ATOM 2679 C CA . ARG A 1 336 ? -7.601 -10.757 2.658 1.00 98.25 336 ARG A CA 1
ATOM 2680 C C . ARG A 1 336 ? -6.666 -11.847 3.171 1.00 98.25 336 ARG A C 1
ATOM 2682 O O . ARG A 1 336 ? -6.702 -12.977 2.682 1.00 98.25 336 ARG A O 1
ATOM 2689 N N . LEU A 1 337 ? -5.860 -11.526 4.179 1.00 98.44 337 LEU A N 1
ATOM 2690 C CA . LEU A 1 337 ? -4.963 -12.497 4.800 1.00 98.44 337 LEU A CA 1
ATOM 2691 C C . LEU A 1 337 ? -5.694 -13.316 5.860 1.00 98.44 337 LEU A C 1
ATOM 2693 O O . LEU A 1 337 ? -6.318 -12.784 6.781 1.00 98.44 337 LEU A O 1
ATOM 2697 N N . VAL A 1 338 ? -5.594 -14.632 5.733 1.00 97.38 338 VAL A N 1
ATOM 2698 C CA . VAL A 1 338 ? -6.246 -15.608 6.610 1.00 97.38 338 VAL A CA 1
ATOM 2699 C C . VAL A 1 338 ? -5.243 -16.653 7.079 1.00 97.38 338 VAL A C 1
ATOM 2701 O O . VAL A 1 338 ? -4.153 -16.757 6.528 1.00 97.38 338 VAL A O 1
ATOM 2704 N N . LYS A 1 339 ? -5.582 -17.411 8.116 1.00 94.19 339 LYS A N 1
ATOM 2705 C CA . LYS A 1 339 ? -4.766 -18.514 8.628 1.00 94.19 339 LYS A CA 1
ATOM 2706 C C . LYS A 1 339 ? -5.691 -19.715 8.765 1.00 94.19 339 LYS A C 1
ATOM 2708 O O . LYS A 1 339 ? -6.184 -19.985 9.856 1.00 94.19 339 LYS A O 1
ATOM 2713 N N . ASP A 1 340 ? -5.985 -20.326 7.620 1.00 80.75 340 ASP A N 1
ATOM 2714 C CA . ASP A 1 340 ? -6.915 -21.456 7.492 1.00 80.75 340 ASP A CA 1
ATOM 2715 C C . ASP A 1 340 ? -6.205 -22.811 7.591 1.00 80.75 340 ASP A C 1
ATOM 2717 O O . ASP A 1 340 ? -5.014 -22.898 7.204 1.00 80.75 340 ASP A O 1
#

Organism: NCBI:txid439358

pLDDT: mean 80.28, std 25.18, range [25.08, 98.81]

Sequence (340 aa):
MYGRNELIARYIKLRTGKTRTRKQVSSHIQVLARRKLRELQAKLKQPPRLGISSDLAADDADSNGTAQHSALLAKFWQPGLQPGTSQDVKPFSQSAYAAGKPAAAVSSPDMALQAAPPPAWEGRAIATHKLRLVEFSAFMEQQRDADNVHTHLFVHIGGTVTYADPQLERVDVRQIYDKFPEKKGGLKELYDKGPQNAFFLVKFWADLNTNITEVSEAFYGVSSMYESNENMTITCSTKVCSFGKQVVEKLETEYARFENGRFVYRIPRSPMCEYMINFIHKLKHLPEKYMMNSVLENFTILQVVTNRETQETLLCIAYVFEVSTSEHGAQHHIYRLVKD

InterPro domains:
  IPR000818 TEA/ATTS domain [PF01285] (2-33)
  IPR000818 TEA/ATTS domain [PR00065] (3-17)
  IPR000818 TEA/ATTS domain [PR00065] (18-32)
  IPR000818 TEA/ATTS domain [PS00554] (3-31)
  IPR000818 TEA/ATTS domain [PS51088] (1-39)
  IPR000818 TEA/ATTS domain [SM00426] (1-32)
  IPR016361 Transcriptional enhancer factor, metazoa [PIRSF002603] (1-340)
  IPR038096 TEA/ATTS domain superfamily [G3DSA:6.10.20.40] (1-43)
  IPR041086 YAP binding domain [PF17725] (130-337)

Solvent-accessible surface area (backbone atoms only — not comparable to full-ato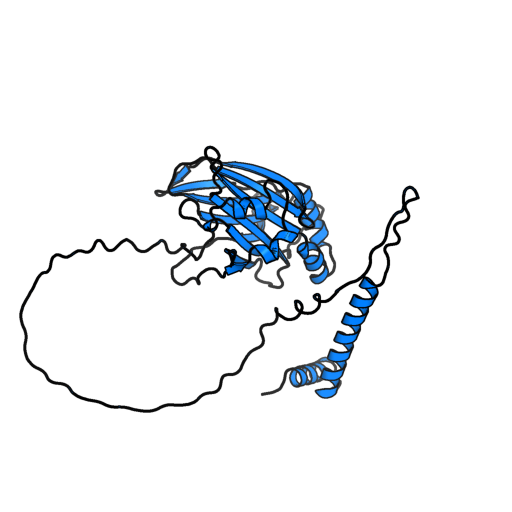m values): 20653 Å² total; per-residue (Å²): 134,84,51,74,44,49,51,52,22,51,50,43,26,74,77,67,72,48,85,50,49,43,65,57,48,50,53,51,53,51,50,52,53,52,49,54,51,50,55,54,53,57,64,71,69,58,77,85,87,70,93,73,84,90,86,86,86,85,88,82,90,87,81,88,86,82,96,80,90,88,84,79,82,91,72,77,92,65,97,74,89,79,85,88,82,88,86,88,86,88,79,89,82,90,86,78,92,81,89,84,88,84,88,80,92,79,91,74,91,73,78,70,82,72,70,75,77,76,63,47,41,68,63,51,49,65,47,42,96,59,33,29,64,55,33,39,37,35,35,37,35,35,77,77,50,101,89,42,71,49,73,47,57,29,35,68,48,65,78,88,69,44,78,86,56,64,69,49,49,78,42,56,46,80,82,50,47,76,52,33,35,78,55,95,92,10,58,63,57,47,51,76,71,32,59,52,75,25,32,32,37,35,43,34,22,33,30,74,94,62,89,83,52,98,86,58,89,53,49,45,28,34,33,39,30,35,41,21,85,59,89,54,48,37,32,41,37,43,32,38,23,48,71,14,36,74,75,48,75,46,79,47,78,47,62,58,40,85,53,98,93,30,24,36,35,75,47,72,68,40,69,58,54,69,69,57,52,54,47,53,55,57,46,65,70,45,93,43,72,69,58,37,31,63,57,27,72,41,38,27,37,44,35,39,33,25,34,63,86,79,67,44,54,42,36,34,40,39,38,40,47,38,66,40,87,55,93,85,42,42,46,69,49,64,29,37,38,40,87,128

Nearest PDB structures (foldseek):
  6im5-assembly2_B  TM=9.759E-01  e=1.860E-38  Homo sapiens
  7cnl-assembly4_D  TM=9.802E-01  e=1.018E-37  Homo sapiens
  7zjq-assembly2_B  TM=9.825E-01  e=3.542E-37  Homo sapiens
  5emw-assembly1_A  TM=9.831E-01  e=1.164E-36  Homo sapiens
  5z2q-assembly2_A  TM=9.495E-01  e=3.748E-37  Mus musculus

Secondary structure (DSSP, 8-state):
---HHHHHHHHHHHHHS----HHHHHHHHHHHHHHHHHHHHHHHT-------------------------SSSTTS-----PPP------------------------------PPPPPTTTTTSSB-SSEEEEEEEEEEEEEEETTEEEEEEEEEE-S---TTSPPPEEEEGGGTGGGS--STT-HHHHHHHS-GGGEEEEEEEE---S---TT---EEEEEEEEEESS--EEEEEEEEEETTEEEEEEEEEEE-EEETTEEEEEEEEEEPPHHHHHHHHHHHTSSSHHHHHHHHTTEEEEEEEEETTT--EEEEEEEEEEE---TT--EEEEEEEE--

Foldseek 3Di:
DDDPLRVVQVVCCVPPVDGDDSVRSVVVVVVVVVVVVVVVVVVVPDDDPDDDDDDDDDDDDDDDDDPDDDPPPPPDPDDDDDDDDDDDDDDDDDDDDDDDDDDDDDDDPPPPVPPDDDDLCVQQALADQFKGWAKKWKWKWFDPDPPDIDIATQAIDHDDRGNPGDGFAEDAPVVCQQLAAPDPVIPVVDCVVDPQQQEKEKEKATELPDPDDVPTPMFIFMKTKMKGLDFFKKKKWKFKFFSRHTPDIDIDIWGFDDDPNITMTIDPGHGDDPVVVVLSVVLSPDPDQVVSQVRQQNIKMWMWMAGPPPRHTRHIYIYGYGHDPDPVGMDMGMHRHDND

Radius of gyration: 28.06 Å; Cα contacts (8 Å, |Δi|>4): 511; chains: 1; bounding box: 103×66×68 Å